Protein AF-A0A926ZQP1-F1 (afdb_monomer_lite)

Structure (mmCIF, N/CA/C/O backbone):
data_AF-A0A926ZQP1-F1
#
_entry.id   AF-A0A926ZQP1-F1
#
loop_
_atom_site.group_PDB
_atom_site.id
_atom_site.type_symbol
_atom_site.label_atom_id
_atom_site.label_alt_id
_atom_site.label_comp_id
_atom_site.label_asym_id
_atom_site.label_entity_id
_atom_site.label_seq_id
_atom_site.pdbx_PDB_ins_code
_atom_site.Cartn_x
_atom_site.Cartn_y
_atom_site.Cartn_z
_atom_site.occupancy
_atom_site.B_iso_or_equiv
_atom_site.auth_seq_id
_atom_site.auth_comp_id
_atom_site.auth_asym_id
_atom_site.auth_atom_id
_atom_site.pdbx_PDB_model_num
ATOM 1 N N . MET A 1 1 ? 10.220 14.431 -18.707 1.00 57.22 1 MET A N 1
ATOM 2 C CA . MET A 1 1 ? 9.950 13.490 -19.817 1.00 57.22 1 MET A CA 1
ATOM 3 C C . MET A 1 1 ? 9.610 12.086 -19.307 1.00 57.22 1 MET A C 1
ATOM 5 O O . MET A 1 1 ? 8.554 11.593 -19.657 1.00 57.22 1 MET A O 1
ATOM 9 N N . GLN A 1 2 ? 10.404 11.461 -18.426 1.00 73.19 2 GLN A N 1
ATOM 10 C CA . GLN A 1 2 ? 10.106 10.099 -17.932 1.00 73.19 2 GLN A CA 1
ATOM 11 C C . GLN A 1 2 ? 8.891 10.000 -16.984 1.00 73.19 2 GLN A C 1
ATOM 13 O O . GLN A 1 2 ? 8.117 9.062 -17.109 1.00 73.19 2 GLN A O 1
ATOM 18 N N . ALA A 1 3 ? 8.639 10.972 -16.097 1.00 81.19 3 ALA A N 1
ATOM 19 C CA . ALA A 1 3 ? 7.466 10.924 -15.204 1.00 81.19 3 ALA A CA 1
ATOM 20 C C . ALA A 1 3 ? 6.109 10.983 -15.950 1.00 81.19 3 ALA A C 1
ATOM 22 O O . ALA A 1 3 ? 5.140 10.361 -15.521 1.00 81.19 3 ALA A O 1
ATOM 23 N N . GLN A 1 4 ? 6.059 11.652 -17.108 1.00 86.50 4 GLN A N 1
ATOM 24 C CA . GLN A 1 4 ? 4.895 11.644 -18.009 1.00 86.50 4 GLN A CA 1
ATOM 25 C C . GLN A 1 4 ? 4.726 10.287 -18.707 1.00 86.50 4 GLN A C 1
ATOM 27 O O . GLN A 1 4 ? 3.611 9.822 -18.912 1.00 86.50 4 GLN A O 1
ATOM 32 N N . LEU A 1 5 ? 5.830 9.614 -19.038 1.00 91.81 5 LEU A N 1
ATOM 33 C CA . LEU A 1 5 ? 5.782 8.253 -19.572 1.00 91.81 5 LEU A CA 1
ATOM 34 C C . LEU A 1 5 ? 5.179 7.282 -18.551 1.00 91.81 5 LEU A C 1
ATOM 36 O O . LEU A 1 5 ? 4.324 6.465 -18.880 1.00 91.81 5 LEU A O 1
ATOM 40 N N . LEU A 1 6 ? 5.577 7.428 -17.285 1.00 94.31 6 LEU A N 1
ATOM 41 C CA . LEU A 1 6 ? 5.025 6.654 -16.178 1.00 94.31 6 LEU A CA 1
ATOM 42 C C . LEU A 1 6 ? 3.523 6.906 -15.974 1.00 94.31 6 LEU A C 1
ATOM 44 O O . LEU A 1 6 ? 2.790 5.958 -15.707 1.00 94.31 6 LEU A O 1
ATOM 48 N N . SER A 1 7 ? 3.031 8.135 -16.181 1.00 93.69 7 SER A N 1
ATOM 49 C CA . SER A 1 7 ? 1.588 8.412 -16.102 1.00 93.69 7 SER A CA 1
ATOM 50 C C . SER A 1 7 ? 0.797 7.709 -17.212 1.00 93.69 7 SER A C 1
ATOM 52 O O . SER A 1 7 ? -0.292 7.187 -16.963 1.00 93.69 7 SER A O 1
ATOM 54 N N . LEU A 1 8 ? 1.351 7.646 -18.430 1.00 92.81 8 LEU A N 1
ATOM 55 C CA . LEU A 1 8 ? 0.753 6.900 -19.544 1.00 92.81 8 LEU A CA 1
ATOM 56 C C . LEU A 1 8 ? 0.689 5.400 -19.235 1.00 92.81 8 LEU A C 1
ATOM 58 O O . LEU A 1 8 ? -0.364 4.786 -19.395 1.00 92.81 8 LEU A O 1
ATOM 62 N N . ILE A 1 9 ? 1.783 4.828 -18.724 1.00 95.56 9 ILE A N 1
ATOM 63 C CA . ILE A 1 9 ? 1.837 3.417 -18.317 1.00 95.56 9 ILE A CA 1
ATOM 64 C C . ILE A 1 9 ? 0.824 3.137 -17.202 1.00 95.56 9 ILE A C 1
ATOM 66 O O . ILE A 1 9 ? 0.060 2.182 -17.301 1.00 95.56 9 ILE A O 1
ATOM 70 N N . ALA A 1 10 ? 0.753 3.983 -16.171 1.00 95.38 10 ALA A N 1
ATOM 71 C CA . ALA A 1 10 ? -0.212 3.822 -15.083 1.00 95.38 10 ALA A CA 1
ATOM 72 C C . ALA A 1 10 ? -1.669 3.824 -15.587 1.00 95.38 10 ALA A C 1
ATOM 74 O O . ALA A 1 10 ? -2.483 3.049 -15.093 1.00 95.38 10 ALA A O 1
ATOM 75 N N . THR A 1 11 ? -1.974 4.628 -16.612 1.00 92.62 11 THR A N 1
ATOM 76 C CA . THR A 1 11 ? -3.301 4.671 -17.257 1.00 92.62 11 THR A CA 1
ATOM 77 C C . THR A 1 11 ? -3.606 3.407 -18.062 1.00 92.62 11 THR A C 1
ATOM 79 O O . THR A 1 11 ? -4.744 2.965 -18.087 1.0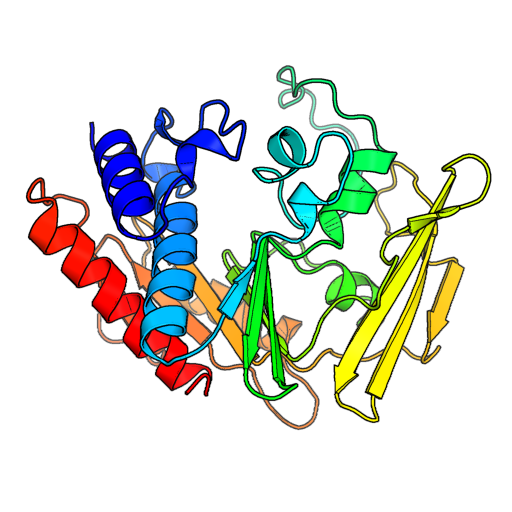0 92.62 11 THR A O 1
ATOM 82 N N . ARG A 1 12 ? -2.604 2.796 -18.708 1.00 94.25 12 ARG A N 1
ATOM 83 C CA . ARG A 1 12 ? -2.773 1.507 -19.410 1.00 94.25 12 ARG A CA 1
ATOM 84 C C . ARG A 1 12 ? -2.927 0.324 -18.460 1.00 94.25 12 ARG A C 1
ATOM 86 O O . ARG A 1 12 ? -3.476 -0.709 -18.832 1.00 94.25 12 ARG A O 1
ATOM 93 N N . LEU A 1 13 ? -2.376 0.445 -17.254 1.00 96.06 13 LEU A N 1
ATOM 94 C CA . LEU A 1 13 ? -2.483 -0.577 -16.219 1.00 96.06 13 LEU A CA 1
ATOM 95 C C . LEU A 1 13 ? -3.850 -0.536 -15.534 1.00 96.06 13 LEU A C 1
ATOM 97 O O . LEU A 1 13 ? -4.388 -1.592 -15.216 1.00 96.06 13 LEU A O 1
ATOM 101 N N . ILE A 1 14 ? -4.393 0.660 -15.304 1.00 93.81 14 ILE A N 1
ATOM 102 C CA . ILE A 1 14 ? -5.688 0.871 -14.659 1.00 93.81 14 ILE A CA 1
ATOM 103 C C . ILE A 1 14 ? -6.468 1.927 -15.442 1.00 93.81 14 ILE A C 1
ATOM 105 O O . ILE A 1 14 ? -6.099 3.106 -15.461 1.00 93.81 14 ILE A O 1
ATOM 109 N N . ASP A 1 15 ? -7.598 1.516 -16.008 1.00 85.94 15 ASP A N 1
ATOM 110 C CA . ASP A 1 15 ? -8.484 2.415 -16.739 1.00 85.94 15 ASP A CA 1
ATOM 111 C C . ASP A 1 15 ? -9.020 3.539 -15.835 1.00 85.94 15 ASP A C 1
ATOM 113 O O . ASP A 1 15 ? -9.437 3.328 -14.692 1.00 85.94 15 ASP A O 1
ATOM 117 N N . GLY A 1 16 ? -8.991 4.774 -16.345 1.00 80.12 16 GLY A N 1
ATOM 118 C CA . GLY A 1 16 ? -9.465 5.964 -15.629 1.00 80.12 16 GLY A CA 1
ATOM 119 C C . GLY A 1 16 ? -8.606 6.379 -14.426 1.00 80.12 16 GLY A C 1
ATOM 120 O O . GLY A 1 16 ? -9.006 7.258 -13.665 1.00 80.12 16 GLY A O 1
ATOM 121 N N . TYR A 1 17 ? -7.422 5.788 -14.225 1.00 87.38 17 TYR A N 1
ATOM 122 C CA . TYR A 1 17 ? -6.584 6.070 -13.054 1.00 87.38 17 TYR A CA 1
ATOM 123 C C . TYR A 1 17 ? -6.188 7.545 -12.924 1.00 87.38 17 TYR A C 1
ATOM 125 O O . TYR A 1 17 ? -6.183 8.096 -11.824 1.00 87.38 17 TYR A O 1
ATOM 133 N N . LEU A 1 18 ? -5.891 8.217 -14.038 1.00 86.94 18 LEU A N 1
ATOM 134 C CA . LEU A 1 18 ? -5.570 9.646 -14.016 1.00 86.94 18 LEU A CA 1
ATOM 135 C C . LEU A 1 18 ? -6.798 10.540 -13.838 1.00 86.94 18 LEU A C 1
ATOM 137 O O . LEU A 1 18 ? -6.691 11.575 -13.185 1.00 86.94 18 LEU A O 1
ATOM 141 N N . ASP A 1 19 ? -7.952 10.112 -14.341 1.00 88.12 19 ASP A N 1
ATOM 142 C CA . ASP A 1 19 ? -9.183 10.906 -14.331 1.00 88.12 19 ASP A CA 1
ATOM 143 C C . ASP A 1 19 ? -9.908 10.842 -12.981 1.00 88.12 19 ASP A C 1
ATOM 145 O O . ASP A 1 19 ? -10.569 11.794 -12.566 1.00 88.12 19 ASP A O 1
ATOM 149 N N . ASN A 1 20 ? -9.744 9.735 -12.253 1.00 89.69 20 ASN A N 1
ATOM 150 C CA . ASN A 1 20 ? -10.415 9.504 -10.975 1.00 89.69 20 ASN A CA 1
ATOM 151 C C . ASN A 1 20 ? -9.819 10.307 -9.804 1.00 89.69 20 ASN A C 1
ATOM 153 O O . ASN A 1 20 ? -10.460 10.423 -8.755 1.00 89.69 20 ASN A O 1
ATOM 157 N N . PHE A 1 21 ? -8.604 10.856 -9.938 1.00 92.88 21 PHE A N 1
ATOM 158 C CA . PHE A 1 21 ? -7.886 11.482 -8.823 1.00 92.88 21 PHE A CA 1
ATOM 159 C C . PHE A 1 21 ? -7.220 12.808 -9.190 1.00 92.88 21 PHE A C 1
ATOM 161 O O . PHE A 1 21 ? -6.757 13.030 -10.304 1.00 92.88 21 PHE A O 1
ATOM 168 N N . LEU A 1 22 ? -7.090 13.695 -8.200 1.00 91.19 22 LEU A N 1
ATOM 169 C CA . LEU A 1 22 ? -6.397 14.973 -8.366 1.00 91.19 22 LEU A CA 1
ATOM 170 C C . LEU A 1 22 ? -4.910 14.816 -8.046 1.00 91.19 22 LEU A C 1
ATOM 172 O O . LEU A 1 22 ? -4.456 15.181 -6.965 1.00 91.19 22 LEU A O 1
ATOM 176 N N . TRP A 1 23 ? -4.146 14.299 -9.005 1.00 88.31 23 TRP A N 1
ATOM 177 C CA . TRP A 1 23 ? -2.724 13.939 -8.884 1.00 88.31 23 TRP A CA 1
ATOM 178 C C . TRP A 1 23 ? -1.744 15.085 -8.580 1.00 88.31 23 TRP A C 1
ATOM 180 O O . TRP A 1 23 ? -0.560 14.838 -8.337 1.00 88.31 23 TRP A O 1
ATOM 190 N N . LYS A 1 24 ? -2.221 16.334 -8.550 1.00 84.19 24 LYS A N 1
ATOM 191 C CA . LYS A 1 24 ? -1.403 17.540 -8.347 1.00 84.19 24 LYS A CA 1
ATOM 192 C C . LYS A 1 24 ? -0.240 17.555 -9.348 1.00 84.19 24 LYS A C 1
ATOM 194 O O . LYS A 1 24 ? -0.462 17.483 -10.549 1.00 84.19 24 LYS A O 1
ATOM 199 N N . ASP A 1 25 ? 0.983 17.635 -8.849 1.00 85.38 25 ASP A N 1
ATOM 200 C CA . ASP A 1 25 ? 2.229 17.712 -9.598 1.00 85.38 25 ASP A CA 1
ATOM 201 C C . ASP A 1 25 ? 2.990 16.373 -9.664 1.00 85.38 25 ASP A C 1
ATOM 203 O O . ASP A 1 25 ? 4.092 16.348 -10.206 1.00 85.38 25 ASP A O 1
ATOM 207 N N . ILE A 1 26 ? 2.435 15.258 -9.159 1.00 90.00 26 ILE A N 1
ATOM 208 C CA . ILE A 1 26 ? 3.133 13.954 -9.057 1.00 90.00 26 ILE A CA 1
ATOM 209 C C . ILE A 1 26 ? 3.784 13.532 -10.379 1.00 90.00 26 ILE A C 1
ATOM 211 O O . ILE A 1 26 ? 4.944 13.133 -10.390 1.00 90.00 26 ILE A O 1
ATOM 215 N N . TRP A 1 27 ? 3.064 13.663 -11.492 1.00 91.31 27 TRP A N 1
ATOM 216 C CA . TRP A 1 27 ? 3.532 13.251 -12.823 1.00 91.31 27 TRP A CA 1
ATOM 217 C C . TRP A 1 27 ? 4.475 14.258 -13.493 1.00 91.31 27 TRP A C 1
ATOM 219 O O . TRP A 1 27 ? 5.032 13.989 -14.556 1.00 91.31 27 TRP A O 1
ATOM 229 N N . THR A 1 28 ? 4.649 15.428 -12.880 1.00 88.88 28 THR A N 1
ATOM 230 C CA . THR A 1 28 ? 5.507 16.513 -13.374 1.00 88.88 28 THR A CA 1
ATOM 231 C C . THR A 1 28 ? 6.754 16.733 -12.522 1.00 88.88 28 THR A C 1
ATOM 233 O O . THR A 1 28 ? 7.647 17.466 -12.943 1.00 88.88 28 THR A O 1
ATOM 236 N N . ARG A 1 29 ? 6.832 16.106 -11.342 1.00 87.88 29 ARG A N 1
ATOM 237 C CA . ARG A 1 29 ? 8.012 16.148 -10.473 1.00 87.88 29 ARG A CA 1
ATOM 238 C C . ARG A 1 29 ? 9.214 15.428 -11.102 1.00 87.88 29 ARG A C 1
ATOM 240 O O . ARG A 1 29 ? 9.025 14.576 -11.979 1.00 87.88 29 ARG A O 1
ATOM 247 N N . PRO A 1 30 ? 10.445 15.751 -10.660 1.00 88.81 30 PRO A N 1
ATOM 248 C CA . PRO A 1 30 ? 11.633 14.970 -10.987 1.00 88.81 30 PRO A CA 1
ATOM 249 C C . PRO A 1 30 ? 11.418 13.485 -10.685 1.00 88.81 30 PRO A C 1
ATOM 251 O O . PRO A 1 30 ? 10.770 13.126 -9.701 1.00 88.81 30 PRO A O 1
ATOM 254 N N . LEU A 1 31 ? 11.949 12.609 -11.539 1.00 87.12 31 LEU A N 1
ATOM 255 C CA . LEU A 1 31 ? 11.783 11.166 -11.360 1.00 87.12 31 LEU A CA 1
ATOM 256 C C . LEU A 1 31 ? 12.471 10.700 -10.070 1.00 87.12 31 LEU A C 1
ATOM 258 O O . LEU A 1 31 ? 11.974 9.810 -9.390 1.00 87.12 31 LEU A O 1
ATOM 262 N N . GLU A 1 32 ? 13.576 11.348 -9.716 1.00 86.81 32 GLU A N 1
ATOM 263 C CA . GLU A 1 32 ? 14.389 11.126 -8.525 1.00 86.81 32 GLU A CA 1
ATOM 264 C C . GLU A 1 32 ? 13.589 11.230 -7.217 1.00 86.81 32 GLU A C 1
ATOM 266 O O . GLU A 1 32 ? 13.971 10.600 -6.233 1.00 86.81 32 GLU A O 1
ATOM 271 N N . ASP A 1 33 ? 12.452 11.940 -7.220 1.00 84.25 33 ASP A N 1
ATOM 272 C CA . ASP A 1 33 ? 11.527 12.015 -6.082 1.00 84.25 33 ASP A CA 1
ATOM 273 C C . ASP A 1 33 ? 10.803 10.683 -5.807 1.00 84.25 33 ASP A C 1
ATOM 275 O O . ASP A 1 33 ? 10.100 10.563 -4.804 1.00 84.25 33 ASP A O 1
ATOM 279 N N . GLY A 1 34 ? 10.885 9.699 -6.711 1.00 89.62 34 GLY A N 1
ATOM 280 C CA . GLY A 1 34 ? 10.317 8.353 -6.556 1.00 89.62 34 GLY A CA 1
ATOM 281 C C . GLY A 1 34 ? 8.794 8.261 -6.699 1.00 89.62 34 GLY A C 1
ATOM 282 O O . GLY A 1 34 ? 8.274 7.232 -7.121 1.00 89.62 34 GLY A O 1
ATOM 283 N N . SER A 1 35 ? 8.064 9.357 -6.480 1.00 91.75 35 SER A N 1
ATOM 284 C CA . SER A 1 35 ? 6.597 9.340 -6.378 1.00 91.75 35 SER A CA 1
ATOM 285 C C . SER A 1 35 ? 5.895 8.765 -7.618 1.00 91.75 35 SER A C 1
ATOM 287 O O . SER A 1 35 ? 5.039 7.894 -7.490 1.00 91.75 35 SER A O 1
ATOM 289 N N . ALA A 1 36 ? 6.246 9.216 -8.829 1.00 94.31 36 ALA A N 1
ATOM 290 C CA . ALA A 1 36 ? 5.642 8.689 -10.061 1.00 94.31 36 ALA A CA 1
ATOM 291 C C . ALA A 1 36 ? 5.958 7.195 -10.267 1.00 94.31 36 ALA A C 1
ATOM 293 O O . ALA A 1 36 ? 5.124 6.440 -10.770 1.00 94.31 36 ALA A O 1
ATOM 294 N N . PHE A 1 37 ? 7.148 6.762 -9.844 1.00 95.44 37 PHE A N 1
ATOM 295 C CA . PHE A 1 37 ? 7.582 5.372 -9.926 1.00 95.44 37 PHE A CA 1
ATOM 296 C C . PHE A 1 37 ? 6.765 4.470 -8.998 1.00 95.44 37 PHE A C 1
ATOM 298 O O . PHE A 1 37 ? 6.207 3.470 -9.449 1.00 95.44 37 PHE A O 1
ATOM 305 N N . GLU A 1 38 ? 6.602 4.874 -7.740 1.00 95.88 38 GLU A N 1
ATOM 306 C CA . GLU A 1 38 ? 5.783 4.171 -6.749 1.00 95.88 38 GLU A CA 1
ATOM 307 C C . GLU A 1 38 ? 4.317 4.051 -7.181 1.00 95.88 38 GLU A C 1
ATOM 309 O O . GLU A 1 38 ? 3.726 2.977 -7.097 1.00 95.88 38 GLU A O 1
ATOM 314 N N . TRP A 1 39 ? 3.718 5.138 -7.681 1.00 96.62 39 TRP A N 1
ATOM 315 C CA . TRP A 1 39 ? 2.321 5.120 -8.125 1.00 96.62 39 TRP A CA 1
ATOM 316 C C . TRP A 1 39 ? 2.097 4.234 -9.349 1.00 96.62 39 TRP A C 1
ATOM 318 O O . TRP A 1 39 ? 1.037 3.615 -9.464 1.00 96.62 39 TRP A O 1
ATOM 328 N N . THR A 1 40 ? 3.095 4.133 -10.229 1.00 97.38 40 THR A N 1
ATOM 329 C CA . THR A 1 40 ? 3.060 3.216 -11.376 1.00 97.38 40 THR A CA 1
ATOM 330 C C . THR A 1 40 ? 3.228 1.765 -10.927 1.00 97.38 40 THR A C 1
ATOM 332 O O . THR A 1 40 ? 2.505 0.895 -11.406 1.00 97.38 40 THR A O 1
ATOM 335 N N . MET A 1 41 ? 4.104 1.494 -9.951 1.00 98.06 41 MET A N 1
ATOM 336 C CA . MET A 1 41 ? 4.212 0.167 -9.333 1.00 98.06 41 MET A CA 1
ATOM 337 C C . MET A 1 41 ? 2.917 -0.255 -8.634 1.00 98.06 41 MET A C 1
ATOM 339 O O . MET A 1 41 ? 2.484 -1.395 -8.798 1.00 98.06 41 MET A O 1
ATOM 343 N N . LEU A 1 42 ? 2.268 0.654 -7.902 1.00 97.81 42 LEU A N 1
ATOM 344 C CA . LEU A 1 42 ? 0.981 0.383 -7.263 1.00 97.81 42 LEU A CA 1
ATOM 345 C C . LEU A 1 42 ? -0.104 0.055 -8.302 1.00 97.81 42 LEU A C 1
ATOM 347 O O . LEU A 1 42 ? -0.869 -0.890 -8.109 1.00 97.81 42 LEU A O 1
ATOM 351 N N . ALA A 1 43 ? -0.132 0.781 -9.426 1.00 98.00 43 ALA A N 1
ATOM 352 C CA . ALA A 1 43 ? -1.038 0.478 -10.532 1.00 98.00 43 ALA A CA 1
ATOM 353 C C . ALA A 1 43 ? -0.754 -0.907 -11.140 1.00 98.00 43 ALA A C 1
ATOM 355 O O . ALA A 1 43 ? -1.673 -1.690 -11.382 1.00 98.00 43 ALA A O 1
ATOM 356 N N . ALA A 1 44 ? 0.525 -1.249 -11.317 1.00 98.44 44 ALA A N 1
ATOM 357 C CA . ALA A 1 44 ? 0.941 -2.543 -11.847 1.00 98.44 44 ALA A CA 1
ATOM 358 C C . ALA A 1 44 ? 0.540 -3.707 -10.930 1.00 98.44 44 ALA A C 1
ATOM 360 O O . ALA A 1 44 ? 0.091 -4.741 -11.425 1.00 98.44 44 ALA A O 1
ATOM 361 N N . LEU A 1 45 ? 0.654 -3.537 -9.608 1.00 98.56 45 LEU A N 1
ATOM 362 C CA . LEU A 1 45 ? 0.197 -4.523 -8.624 1.00 98.56 45 LEU A CA 1
ATOM 363 C C . LEU A 1 45 ? -1.302 -4.804 -8.759 1.00 98.56 45 LEU A C 1
ATOM 365 O O . LEU A 1 45 ? -1.694 -5.969 -8.794 1.00 98.56 45 LEU A O 1
ATOM 369 N N . ALA A 1 46 ? -2.134 -3.767 -8.882 1.00 98.06 46 ALA A N 1
ATOM 370 C CA . ALA A 1 46 ? -3.576 -3.951 -9.045 1.00 98.06 46 ALA A CA 1
ATOM 371 C C . ALA A 1 46 ? -3.916 -4.644 -10.373 1.00 98.06 46 ALA A C 1
ATOM 373 O O . ALA A 1 46 ? -4.668 -5.615 -10.379 1.00 98.06 46 ALA A O 1
ATOM 374 N N . ALA A 1 47 ? -3.298 -4.206 -11.474 1.00 98.12 47 ALA A N 1
ATOM 375 C CA . ALA A 1 47 ? -3.515 -4.778 -12.801 1.00 98.12 47 ALA A CA 1
ATOM 376 C C . ALA A 1 47 ? -3.113 -6.262 -12.875 1.00 98.12 47 ALA A C 1
ATOM 378 O O . ALA A 1 47 ? -3.796 -7.078 -13.490 1.00 98.12 47 ALA A O 1
ATOM 379 N N . GLN A 1 48 ? -1.994 -6.643 -12.246 1.00 98.31 48 GLN A N 1
ATOM 380 C CA . GLN A 1 48 ? -1.581 -8.049 -12.187 1.00 98.31 48 GLN A CA 1
ATOM 381 C C . GLN A 1 48 ? -2.463 -8.880 -11.253 1.00 98.31 48 GLN A C 1
ATOM 383 O O . GLN A 1 48 ? -2.740 -10.038 -11.560 1.00 98.31 48 GLN A O 1
ATOM 388 N N . ALA A 1 49 ? -2.940 -8.308 -10.145 1.00 98.19 49 ALA A N 1
ATOM 389 C CA . ALA A 1 49 ? -3.909 -8.984 -9.290 1.00 98.19 49 ALA A CA 1
ATOM 390 C C . ALA A 1 49 ? -5.229 -9.235 -10.041 1.00 98.19 49 ALA A C 1
ATOM 392 O O . ALA A 1 49 ? -5.799 -10.320 -9.932 1.00 98.19 49 ALA A O 1
ATOM 393 N N . GLU A 1 50 ? -5.679 -8.284 -10.862 1.00 97.75 50 GLU A N 1
ATOM 394 C CA . GLU A 1 50 ? -6.872 -8.446 -11.697 1.00 97.75 50 GLU A CA 1
ATOM 395 C C . GLU A 1 50 ? -6.748 -9.602 -12.693 1.00 97.75 50 GLU A C 1
ATOM 397 O O . GLU A 1 50 ? -7.641 -10.445 -12.773 1.00 97.75 50 GLU A O 1
ATOM 402 N N . ILE A 1 51 ? -5.604 -9.725 -13.375 1.00 97.38 51 ILE A N 1
ATOM 403 C CA . ILE A 1 51 ? -5.317 -10.865 -14.266 1.00 97.38 51 ILE A CA 1
ATOM 404 C C . ILE A 1 51 ? -5.380 -12.205 -13.510 1.00 97.38 51 ILE A C 1
ATOM 406 O O . ILE A 1 51 ? -5.787 -13.220 -14.073 1.00 97.38 51 ILE A O 1
ATOM 410 N N . ARG A 1 52 ? -5.037 -12.210 -12.215 1.00 97.00 52 ARG A N 1
ATOM 411 C CA . ARG A 1 52 ? -5.151 -13.369 -11.309 1.00 97.00 52 ARG A CA 1
ATOM 412 C C . ARG A 1 52 ? -6.573 -13.587 -10.767 1.00 97.00 52 ARG A C 1
ATOM 414 O O . ARG A 1 52 ? -6.786 -14.417 -9.880 1.00 97.00 52 ARG A O 1
ATOM 421 N N . GLY A 1 53 ? -7.565 -12.857 -11.268 1.00 97.69 53 GLY A N 1
ATOM 422 C CA . GLY A 1 53 ? -8.968 -12.980 -10.876 1.00 97.69 53 GLY A CA 1
ATOM 423 C C . GLY A 1 53 ? -9.334 -12.259 -9.578 1.00 97.69 53 GLY A C 1
ATOM 424 O O . GLY A 1 53 ? -10.391 -12.541 -9.012 1.00 97.69 53 GLY A O 1
ATOM 425 N N . TRP A 1 54 ? -8.485 -11.354 -9.082 1.00 98.19 54 TRP A N 1
ATOM 426 C CA . TRP A 1 54 ? -8.866 -10.439 -8.006 1.00 98.19 54 TRP A CA 1
ATOM 427 C C . TRP A 1 54 ? -9.692 -9.283 -8.560 1.00 98.19 54 TRP A C 1
ATOM 429 O O . TRP A 1 54 ? -9.472 -8.813 -9.668 1.00 98.19 54 TRP A O 1
ATOM 439 N N . LYS A 1 55 ? -10.621 -8.766 -7.765 1.00 97.88 55 LYS A N 1
ATOM 440 C CA . LYS A 1 55 ? -11.252 -7.472 -8.036 1.00 97.88 55 LYS A CA 1
ATOM 441 C C . LYS A 1 55 ? -10.527 -6.410 -7.234 1.00 97.88 55 LYS A C 1
ATOM 443 O O . LYS A 1 55 ? -10.315 -6.619 -6.039 1.00 97.88 55 LYS A O 1
ATOM 448 N N . TYR A 1 56 ? -10.195 -5.279 -7.844 1.00 97.19 56 TYR A N 1
ATOM 449 C CA . TYR A 1 56 ? -9.669 -4.129 -7.116 1.00 97.19 56 TYR A CA 1
ATOM 450 C C . TYR A 1 56 ? -10.692 -2.996 -7.043 1.00 97.19 56 TYR A C 1
ATOM 452 O O . TYR A 1 56 ? -11.604 -2.883 -7.858 1.00 97.19 56 TYR A O 1
ATOM 460 N N . SER A 1 57 ? -10.540 -2.153 -6.030 1.00 96.44 57 SER A N 1
ATOM 461 C CA . SER A 1 57 ? -11.316 -0.929 -5.855 1.00 96.44 57 SER A CA 1
ATOM 462 C C . SER A 1 57 ? -10.461 0.144 -5.184 1.00 96.44 57 SER A C 1
ATOM 464 O O . SER A 1 57 ? -9.415 -0.162 -4.603 1.00 96.44 57 SER A O 1
ATOM 466 N N . PHE A 1 58 ? -10.926 1.393 -5.233 1.00 96.94 58 PHE A N 1
ATOM 467 C CA . PHE A 1 58 ? -10.316 2.531 -4.546 1.00 96.94 58 PHE A CA 1
ATOM 468 C C . PHE A 1 58 ? -11.257 3.029 -3.442 1.00 96.94 58 PHE A C 1
ATOM 470 O O . PHE A 1 58 ? -12.090 3.901 -3.703 1.00 96.94 58 PHE A O 1
ATOM 477 N N . PRO A 1 59 ? -11.157 2.521 -2.199 1.00 95.88 59 PRO A N 1
ATOM 478 C CA . PRO A 1 59 ? -12.152 2.814 -1.164 1.00 95.88 59 PRO A CA 1
ATOM 479 C C . PRO A 1 59 ? -12.271 4.302 -0.823 1.00 95.88 59 PRO A C 1
ATOM 481 O O . PRO A 1 59 ? -13.328 4.752 -0.388 1.00 95.88 59 PRO A O 1
ATOM 484 N N . ILE A 1 60 ? -11.213 5.086 -1.062 1.00 95.31 60 ILE A N 1
ATOM 485 C CA . ILE A 1 60 ? -11.220 6.536 -0.846 1.00 95.31 60 ILE A CA 1
ATOM 486 C C . ILE A 1 60 ? -12.292 7.252 -1.679 1.00 95.31 60 ILE A C 1
ATOM 488 O O . ILE A 1 60 ? -12.781 8.291 -1.248 1.00 95.31 60 ILE A O 1
ATOM 492 N N . LEU A 1 61 ? -12.671 6.717 -2.849 1.00 94.38 61 LEU A N 1
ATOM 493 C CA . LEU A 1 61 ? -13.656 7.340 -3.741 1.00 94.38 61 LEU A CA 1
ATOM 494 C C . LEU A 1 61 ? -15.071 7.341 -3.149 1.00 94.38 61 LEU A C 1
ATOM 496 O O . LEU A 1 61 ? -15.902 8.134 -3.576 1.00 94.38 61 LEU A O 1
ATOM 500 N N . ASN A 1 62 ? -15.321 6.528 -2.119 1.00 91.75 62 ASN A N 1
ATOM 501 C CA . ASN A 1 62 ? -16.586 6.528 -1.385 1.00 91.75 62 ASN A CA 1
ATOM 502 C C . ASN A 1 62 ? -16.726 7.729 -0.432 1.00 91.75 62 ASN A C 1
ATOM 504 O O . ASN A 1 62 ? -17.768 7.889 0.204 1.00 91.75 62 ASN A O 1
ATOM 508 N N . LEU A 1 63 ? -15.690 8.564 -0.296 1.00 89.56 63 LEU A N 1
ATOM 509 C CA . LEU A 1 63 ? -15.716 9.743 0.559 1.00 89.56 63 LEU A CA 1
ATOM 510 C C . LEU A 1 63 ? -15.954 11.040 -0.220 1.00 89.56 63 LEU A C 1
ATOM 512 O O . LEU A 1 63 ? -15.397 11.222 -1.310 1.00 89.56 63 LEU A O 1
ATOM 516 N N . PRO A 1 64 ? -16.650 12.019 0.390 1.00 83.06 64 PRO A N 1
ATOM 517 C CA . PRO A 1 64 ? -16.611 13.396 -0.080 1.00 83.06 64 PRO A CA 1
ATOM 518 C C . PRO A 1 64 ? -15.151 13.863 -0.173 1.00 83.06 64 PRO A C 1
ATOM 520 O O . PRO A 1 64 ? -14.407 13.773 0.799 1.00 83.06 64 PRO A O 1
ATOM 523 N N . MET A 1 65 ? -14.732 14.343 -1.348 1.00 87.44 65 MET A N 1
ATOM 524 C CA . MET A 1 65 ? -13.348 14.741 -1.669 1.00 87.44 65 MET A CA 1
ATOM 525 C C . MET A 1 65 ? -12.318 13.609 -1.835 1.00 87.44 65 MET A C 1
ATOM 527 O O . MET A 1 65 ? -11.122 13.900 -1.955 1.00 87.44 65 MET A O 1
ATOM 531 N N . GLY A 1 66 ? -12.747 12.347 -1.924 1.00 91.06 66 GLY A N 1
ATOM 532 C CA . GLY A 1 66 ? -11.860 11.189 -2.062 1.00 91.06 66 GLY A CA 1
ATOM 533 C C . GLY A 1 66 ? -10.789 11.329 -3.148 1.00 91.06 66 GLY A C 1
ATOM 534 O O . GLY A 1 66 ? -9.609 11.072 -2.898 1.00 91.06 66 GLY A O 1
ATOM 535 N N . ALA A 1 67 ? -11.179 11.864 -4.309 1.00 92.81 67 ALA A N 1
ATOM 536 C CA . ALA A 1 67 ? -10.293 12.133 -5.443 1.00 92.81 67 ALA A CA 1
ATOM 537 C C . ALA A 1 67 ? -9.074 13.006 -5.081 1.00 92.81 67 ALA A C 1
ATOM 539 O O . ALA A 1 67 ? -7.966 12.785 -5.566 1.00 92.81 67 ALA A O 1
ATOM 540 N N . SER A 1 68 ? -9.265 13.995 -4.204 1.00 92.69 68 SER A N 1
ATOM 541 C CA . SER A 1 68 ? -8.218 14.935 -3.776 1.00 92.69 68 SER A CA 1
ATOM 542 C C . SER A 1 68 ? -7.325 14.401 -2.654 1.00 92.69 68 SER A C 1
ATOM 544 O O . SER A 1 68 ? -6.174 14.818 -2.512 1.00 92.69 68 SER A O 1
ATOM 546 N N . LEU A 1 69 ? -7.857 13.463 -1.868 1.00 92.31 69 LEU A N 1
ATOM 547 C CA . LEU A 1 69 ? -7.178 12.836 -0.739 1.00 92.31 69 LEU A CA 1
ATOM 548 C C . LEU A 1 69 ? -6.332 11.637 -1.180 1.00 92.31 69 LEU A C 1
ATOM 550 O O . LEU A 1 69 ? -5.334 11.321 -0.532 1.00 92.31 69 LEU A O 1
ATOM 554 N N . PHE A 1 70 ? -6.687 10.983 -2.289 1.00 94.88 70 PHE A N 1
ATOM 555 C CA . PHE A 1 70 ? -5.992 9.793 -2.779 1.00 94.88 70 PHE A CA 1
ATOM 556 C C . PHE A 1 70 ? -4.467 9.937 -2.881 1.00 94.88 70 PHE A C 1
ATOM 558 O O . PHE A 1 70 ? -3.786 9.042 -2.381 1.00 94.88 70 PHE A O 1
ATOM 565 N N . PRO A 1 71 ? -3.893 11.041 -3.398 1.00 93.50 71 PRO A N 1
ATOM 566 C CA . PRO A 1 71 ? -2.443 11.141 -3.545 1.00 93.50 71 PRO A CA 1
ATOM 567 C C . PRO A 1 71 ? -1.676 11.352 -2.230 1.00 93.50 71 PRO A C 1
ATOM 569 O O . PRO A 1 71 ? -0.448 11.295 -2.213 1.00 93.50 71 PRO A O 1
ATOM 572 N N . LEU A 1 72 ? -2.371 11.649 -1.126 1.00 92.06 72 LEU A N 1
ATOM 573 C CA . LEU A 1 72 ? -1.746 11.852 0.181 1.00 92.06 72 LEU A CA 1
ATOM 574 C C . LEU A 1 72 ? -1.232 10.523 0.767 1.00 92.06 72 LEU A C 1
ATOM 576 O O . LEU A 1 72 ? -1.692 9.445 0.406 1.00 92.06 72 LEU A O 1
ATOM 580 N N . ARG A 1 73 ? -0.280 10.583 1.699 1.00 92.56 73 ARG A N 1
ATOM 581 C CA . ARG A 1 73 ? 0.340 9.406 2.345 1.00 92.56 73 ARG A CA 1
ATOM 582 C C . ARG A 1 73 ? -0.586 8.743 3.349 1.00 92.56 73 ARG A C 1
ATOM 584 O O . ARG A 1 73 ? -1.326 9.454 4.022 1.00 92.56 73 ARG A O 1
ATOM 591 N N . ASN A 1 74 ? -0.517 7.425 3.532 1.00 94.50 74 ASN A N 1
ATOM 592 C CA . ASN A 1 74 ? -1.246 6.712 4.591 1.00 94.50 74 ASN A CA 1
ATOM 593 C C . ASN A 1 74 ? -0.633 6.928 5.990 1.00 94.50 74 ASN A C 1
ATOM 595 O O . ASN A 1 74 ? -0.304 5.987 6.712 1.00 94.50 74 ASN A O 1
ATOM 599 N N . GLU A 1 75 ? -0.498 8.192 6.383 1.00 91.44 75 GLU A N 1
ATOM 600 C CA . GLU A 1 75 ? 0.224 8.632 7.569 1.00 91.44 75 GLU A CA 1
ATOM 601 C C . GLU A 1 75 ? -0.619 9.612 8.385 1.00 91.44 75 GLU A C 1
ATOM 603 O O . GLU A 1 75 ? -1.127 10.612 7.866 1.00 91.44 75 GLU A O 1
ATOM 608 N N . ILE A 1 76 ? -0.710 9.355 9.690 1.00 89.44 76 ILE A N 1
ATOM 609 C CA . ILE A 1 76 ? -1.307 10.296 10.632 1.00 89.44 76 ILE A CA 1
ATOM 610 C C . ILE A 1 76 ? -0.404 11.536 10.722 1.00 89.44 76 ILE A C 1
ATOM 612 O O . ILE A 1 76 ? 0.771 11.404 11.069 1.00 89.44 76 ILE A O 1
ATOM 616 N N . PRO A 1 77 ? -0.921 12.749 10.453 1.00 86.06 77 PRO A N 1
ATOM 617 C CA . PRO A 1 77 ? -0.132 13.970 10.557 1.00 86.06 77 PRO A CA 1
ATOM 618 C C . PRO A 1 77 ? 0.442 14.164 11.964 1.00 86.06 77 PRO A C 1
ATOM 620 O O . PRO A 1 77 ? -0.307 14.185 12.941 1.00 86.06 77 PRO A O 1
ATOM 623 N N . LYS A 1 78 ? 1.758 14.378 12.054 1.00 79.62 78 LYS A N 1
ATOM 624 C CA . LYS A 1 78 ? 2.455 14.704 13.305 1.00 79.62 78 LYS A CA 1
ATOM 625 C C . LYS A 1 78 ? 3.068 16.092 13.242 1.00 79.62 78 LYS A C 1
ATOM 627 O O . LYS A 1 78 ? 3.646 16.477 12.225 1.00 79.62 78 LYS A O 1
ATOM 632 N N . HIS A 1 79 ? 2.984 16.831 14.346 1.00 69.50 79 HIS A N 1
ATOM 633 C CA . HIS A 1 79 ? 3.786 18.039 14.510 1.00 69.50 79 HIS A CA 1
ATOM 634 C C . HIS A 1 79 ? 5.158 17.632 15.045 1.00 69.50 79 HIS A C 1
ATOM 636 O O . HIS A 1 79 ? 5.307 17.368 16.236 1.00 69.50 79 HIS A O 1
ATOM 642 N N . HIS A 1 80 ? 6.175 17.620 14.190 1.00 52.12 80 HIS A N 1
ATOM 643 C CA . HIS A 1 80 ? 7.546 17.788 14.666 1.00 52.12 80 HIS A CA 1
ATOM 644 C C . HIS A 1 80 ? 7.710 19.276 14.961 1.00 52.12 80 HIS A C 1
ATOM 646 O O . HIS A 1 80 ? 7.322 20.097 14.127 1.00 52.12 80 HIS A O 1
ATOM 652 N N . GLY A 1 81 ? 8.147 19.647 16.167 1.00 36.94 81 GLY A N 1
ATOM 653 C CA . GLY A 1 81 ? 8.417 21.049 16.496 1.00 36.94 81 GLY A CA 1
ATOM 654 C C . GLY A 1 81 ? 9.193 21.712 15.353 1.00 36.94 81 GLY A C 1
ATOM 655 O O . GLY A 1 81 ? 10.142 21.127 14.849 1.00 36.94 81 GLY A O 1
ATOM 656 N N . ALA A 1 82 ? 8.685 22.853 14.888 1.00 32.50 82 ALA A N 1
ATOM 657 C CA . ALA A 1 82 ? 9.220 23.731 13.849 1.00 32.50 82 ALA A CA 1
ATOM 658 C C . ALA A 1 82 ? 10.523 23.287 13.138 1.00 32.50 82 ALA A C 1
ATOM 660 O O . ALA A 1 82 ? 11.617 23.456 13.669 1.00 32.50 82 ALA A O 1
ATOM 661 N N . GLN A 1 83 ? 10.418 22.891 11.867 1.00 33.38 83 GLN A N 1
ATOM 662 C CA . GLN A 1 83 ? 11.407 23.325 10.877 1.00 33.38 83 GLN A CA 1
ATOM 663 C C . GLN A 1 83 ? 10.772 24.457 10.053 1.00 33.38 83 GLN A C 1
ATOM 665 O O . GLN A 1 83 ? 9.914 24.192 9.203 1.00 33.38 83 GLN A O 1
ATOM 670 N N . PRO A 1 84 ? 11.125 25.726 10.327 1.00 31.06 84 PRO A N 1
ATOM 671 C CA . PRO A 1 84 ? 10.743 26.839 9.473 1.00 31.06 84 PRO A CA 1
ATOM 672 C C . PRO A 1 84 ? 11.450 26.649 8.125 1.00 31.06 84 PRO A C 1
ATOM 674 O O . PRO A 1 84 ? 12.675 26.645 8.069 1.00 31.06 84 PRO A O 1
ATOM 677 N N . GLY A 1 85 ? 10.685 26.424 7.054 1.00 31.97 85 GLY A N 1
ATOM 678 C CA . GLY A 1 85 ? 11.231 26.238 5.701 1.00 31.97 85 GLY A CA 1
ATOM 679 C C . GLY A 1 85 ? 10.468 25.253 4.811 1.00 31.97 85 GLY A C 1
ATOM 680 O O . GLY A 1 85 ? 10.526 25.375 3.594 1.00 31.97 85 GLY A O 1
ATOM 681 N N . HIS A 1 86 ? 9.679 24.334 5.384 1.00 29.61 86 HIS A N 1
ATOM 682 C CA . HIS A 1 86 ? 8.843 23.392 4.616 1.00 29.61 86 HIS A CA 1
ATOM 683 C C . HIS A 1 86 ? 7.333 23.647 4.731 1.00 29.61 86 HIS A C 1
ATOM 685 O O . HIS A 1 86 ? 6.516 22.810 4.346 1.00 29.61 86 HIS A O 1
ATOM 691 N N . SER A 1 87 ? 6.935 24.839 5.178 1.00 35.03 87 SER A N 1
ATOM 692 C CA . SER A 1 87 ? 5.571 25.352 5.009 1.00 35.03 87 SER A CA 1
ATOM 693 C C . SER A 1 87 ? 5.364 25.900 3.591 1.00 35.03 87 SER A C 1
ATOM 695 O O . SER A 1 87 ? 4.879 27.013 3.403 1.00 35.03 87 SER A O 1
ATOM 697 N N . GLY A 1 88 ? 5.757 25.131 2.576 1.00 31.59 88 GLY A N 1
ATOM 698 C CA . GLY A 1 88 ? 5.339 25.388 1.205 1.00 31.59 88 GLY A CA 1
ATOM 699 C C . GLY A 1 88 ? 3.881 24.971 1.079 1.00 31.59 88 GLY A C 1
ATOM 700 O O . GLY A 1 88 ? 3.613 23.793 0.873 1.00 31.59 88 GLY A O 1
ATOM 701 N N . THR A 1 89 ? 2.954 25.902 1.327 1.00 38.75 89 THR A N 1
ATOM 702 C CA . THR A 1 89 ? 1.635 25.978 0.662 1.00 38.75 89 THR A CA 1
ATOM 703 C C . THR A 1 89 ? 0.998 24.628 0.280 1.00 38.75 89 THR A C 1
ATOM 705 O O . THR A 1 89 ? 0.683 24.366 -0.879 1.00 38.75 89 THR A O 1
ATOM 708 N N . ARG A 1 90 ? 0.771 23.727 1.246 1.00 43.78 90 ARG A N 1
ATOM 709 C CA . ARG A 1 90 ? 0.082 22.454 0.972 1.00 43.78 90 ARG A CA 1
ATOM 710 C C . ARG A 1 90 ? -1.427 22.672 1.046 1.00 43.78 90 ARG A C 1
ATOM 712 O O . ARG A 1 90 ? -1.979 22.788 2.130 1.00 43.78 90 ARG A O 1
ATOM 719 N N . GLN A 1 91 ? -2.058 22.761 -0.124 1.00 47.44 91 GLN A N 1
ATOM 720 C CA . GLN A 1 91 ? -3.506 22.822 -0.368 1.00 47.44 91 GLN A CA 1
ATOM 721 C C . GLN A 1 91 ? -4.401 22.309 0.783 1.00 47.44 91 GLN A C 1
ATOM 723 O O . GLN A 1 91 ? -4.384 21.118 1.088 1.00 47.44 91 GLN A O 1
ATOM 728 N N . GLY A 1 92 ? -5.215 23.215 1.337 1.00 61.12 92 GLY A N 1
ATOM 729 C CA . GLY A 1 92 ? -6.671 23.114 1.557 1.00 61.12 92 GLY A CA 1
ATOM 730 C C . GLY A 1 92 ? -7.295 22.004 2.414 1.00 61.12 92 GLY A C 1
ATOM 731 O O . GLY A 1 92 ? -8.434 22.181 2.838 1.00 61.12 92 GLY A O 1
ATOM 732 N N . HIS A 1 93 ? -6.627 20.883 2.679 1.00 75.75 93 HIS A N 1
ATOM 733 C CA . HIS A 1 93 ? -7.235 19.780 3.427 1.00 75.75 93 HIS A CA 1
ATOM 734 C C . HIS A 1 93 ? -7.105 20.026 4.923 1.00 75.75 93 HIS A C 1
ATOM 736 O O . HIS A 1 93 ? -6.007 20.233 5.449 1.00 75.75 93 HIS A O 1
ATOM 742 N N . ASN A 1 94 ? -8.239 19.993 5.615 1.00 86.00 94 ASN A N 1
ATOM 743 C CA . ASN A 1 94 ? -8.263 20.130 7.061 1.00 86.00 94 ASN A CA 1
ATOM 744 C C . ASN A 1 94 ? -7.608 18.894 7.725 1.00 86.00 94 ASN A C 1
ATOM 746 O O . ASN A 1 94 ? -7.326 17.870 7.097 1.00 86.00 94 ASN A O 1
ATOM 750 N N . LEU A 1 95 ? -7.343 18.990 9.027 1.00 88.94 95 LEU A N 1
ATOM 751 C CA . LEU A 1 95 ? -6.667 17.919 9.758 1.00 88.94 95 LEU A CA 1
ATOM 752 C C . LEU A 1 95 ? -7.481 16.613 9.788 1.00 88.94 95 LEU A C 1
ATOM 754 O O . LEU A 1 95 ? -6.897 15.538 9.662 1.00 88.94 95 LEU A O 1
ATOM 758 N N . LYS A 1 96 ? -8.809 16.703 9.927 1.00 91.19 96 LYS A N 1
ATOM 759 C CA . LYS A 1 96 ? -9.702 15.539 10.022 1.00 91.19 96 LYS A CA 1
ATOM 760 C C . LYS A 1 96 ? -9.709 14.705 8.737 1.00 91.19 96 LYS A C 1
ATOM 762 O O . LYS A 1 96 ? -9.627 13.485 8.826 1.00 91.19 96 LYS A O 1
ATOM 767 N N . ASP A 1 97 ? -9.674 15.340 7.566 1.00 91.88 97 ASP A N 1
ATOM 768 C CA . ASP A 1 97 ? -9.644 14.652 6.270 1.00 91.88 97 ASP A CA 1
ATOM 769 C C . ASP A 1 97 ? -8.328 13.885 6.087 1.00 91.88 97 ASP A C 1
ATOM 771 O O . ASP A 1 97 ? -8.309 12.768 5.572 1.00 91.88 97 ASP A O 1
ATOM 775 N N . ARG A 1 98 ? -7.215 14.455 6.569 1.00 91.50 98 ARG A N 1
ATOM 776 C CA . ARG A 1 98 ? -5.905 13.789 6.556 1.00 91.50 98 ARG A CA 1
ATOM 777 C C . ARG A 1 98 ? -5.868 12.586 7.494 1.00 91.50 98 ARG A C 1
ATOM 779 O O . ARG A 1 98 ? -5.326 11.552 7.123 1.00 91.50 98 ARG A O 1
ATOM 786 N N . PHE A 1 99 ? -6.458 12.702 8.686 1.00 93.69 99 PHE A N 1
ATOM 787 C CA . PHE A 1 99 ? -6.627 11.559 9.589 1.00 93.69 99 PHE A CA 1
ATOM 788 C C . PHE A 1 99 ? -7.483 10.471 8.938 1.00 93.69 99 PHE A C 1
ATOM 790 O O . PHE A 1 99 ? -7.100 9.309 8.964 1.00 93.69 99 PHE A O 1
ATOM 797 N N . LEU A 1 100 ? -8.598 10.841 8.309 1.00 94.12 100 LEU A N 1
ATOM 798 C CA . LEU A 1 100 ? -9.489 9.901 7.634 1.00 94.12 100 LEU A CA 1
ATOM 799 C C . LEU A 1 100 ? -8.772 9.129 6.524 1.00 94.12 100 LEU A C 1
ATOM 801 O O . LEU A 1 100 ? -8.748 7.900 6.520 1.00 94.12 100 LEU A O 1
ATOM 805 N N . GLN A 1 101 ? -8.099 9.855 5.639 1.00 94.75 101 GLN A N 1
ATOM 806 C CA . GLN A 1 101 ? -7.326 9.290 4.543 1.00 94.75 101 GLN A CA 1
ATOM 807 C C . GLN A 1 101 ? -6.162 8.403 5.015 1.00 94.75 101 GLN A C 1
ATOM 809 O O . GLN A 1 101 ? -5.811 7.447 4.319 1.00 94.75 101 GLN A O 1
ATOM 814 N N . ALA A 1 102 ? -5.562 8.679 6.176 1.00 95.25 102 ALA A N 1
ATOM 815 C CA . ALA A 1 102 ? -4.448 7.893 6.705 1.00 95.25 102 ALA A CA 1
ATOM 816 C C . ALA A 1 102 ? -4.823 6.420 6.967 1.00 95.25 102 ALA A C 1
ATOM 818 O O . ALA A 1 102 ? -3.983 5.534 6.790 1.00 95.25 102 ALA A O 1
ATOM 819 N N . PHE A 1 103 ? -6.088 6.158 7.311 1.00 97.12 103 PHE A N 1
ATOM 820 C CA . PHE A 1 103 ? -6.635 4.824 7.587 1.00 97.12 103 PHE A CA 1
ATOM 821 C C . PHE A 1 103 ? -7.320 4.168 6.379 1.00 97.12 103 PHE A C 1
ATOM 823 O O . PHE A 1 103 ? -7.778 3.037 6.486 1.00 97.12 103 PHE A O 1
ATOM 830 N N . ILE A 1 104 ? -7.395 4.825 5.221 1.00 97.38 104 ILE A N 1
ATOM 831 C CA . ILE A 1 104 ? -8.053 4.251 4.039 1.00 97.38 104 ILE A CA 1
ATOM 832 C C . ILE A 1 104 ? -6.996 3.696 3.087 1.00 97.38 104 ILE A C 1
ATOM 834 O O . ILE A 1 104 ? -6.149 4.470 2.627 1.00 97.38 104 ILE A O 1
ATOM 838 N N . PRO A 1 105 ? -7.015 2.390 2.766 1.00 97.81 105 PRO A N 1
ATOM 839 C CA . PRO A 1 105 ? -6.065 1.835 1.813 1.00 97.81 105 PRO A CA 1
ATOM 840 C C . PRO A 1 105 ? -6.233 2.494 0.446 1.00 97.81 105 PRO A C 1
ATOM 842 O O . PRO A 1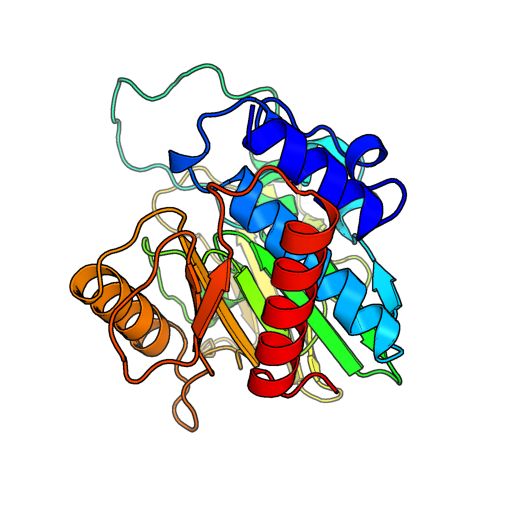 105 ? -7.327 2.916 0.064 1.00 97.81 105 PRO A O 1
ATOM 845 N N . LYS A 1 106 ? -5.133 2.582 -0.300 1.00 97.81 106 LYS A N 1
ATOM 846 C CA . LYS A 1 106 ? -5.162 3.088 -1.673 1.00 97.81 106 LYS A CA 1
ATOM 847 C C . LYS A 1 106 ? -5.938 2.134 -2.558 1.00 97.81 106 LYS A C 1
ATOM 849 O O . LYS A 1 106 ? -6.844 2.565 -3.258 1.00 97.81 106 LYS A O 1
ATOM 854 N N . ILE A 1 107 ? -5.613 0.851 -2.468 1.00 98.00 107 ILE A N 1
ATOM 855 C CA . ILE A 1 107 ? -6.257 -0.200 -3.247 1.00 98.00 107 ILE A CA 1
ATOM 856 C C . ILE A 1 107 ? -6.734 -1.284 -2.295 1.00 98.00 107 ILE A C 1
ATOM 858 O O . ILE A 1 107 ? -5.990 -1.712 -1.412 1.00 98.00 107 ILE A O 1
ATOM 862 N N . LEU A 1 108 ? -7.973 -1.722 -2.483 1.00 98.19 108 LEU A N 1
ATOM 863 C CA . LEU A 1 108 ? -8.513 -2.908 -1.835 1.00 98.19 108 LEU A CA 1
ATOM 864 C C . LEU A 1 108 ? -8.706 -4.000 -2.884 1.00 98.19 108 LEU A C 1
ATOM 866 O O . LEU A 1 108 ? -9.486 -3.812 -3.817 1.00 98.19 108 LEU A O 1
ATOM 870 N N . LEU A 1 109 ? -8.021 -5.129 -2.707 1.00 98.50 109 LEU A N 1
ATOM 871 C CA . LEU A 1 109 ? -8.238 -6.348 -3.479 1.00 98.50 109 LEU A CA 1
ATOM 872 C C . LEU A 1 109 ? -9.258 -7.246 -2.781 1.00 98.50 109 LEU A C 1
ATOM 874 O O . LEU A 1 109 ? -9.242 -7.352 -1.554 1.00 98.50 109 LEU A O 1
ATOM 878 N N . SER A 1 110 ? -10.096 -7.929 -3.560 1.00 97.88 110 SER A N 1
ATOM 879 C CA . SER A 1 110 ? -11.053 -8.924 -3.068 1.00 97.88 110 SER A CA 1
ATOM 880 C C . SER A 1 110 ? -11.196 -10.124 -4.011 1.00 97.88 110 SER A C 1
ATOM 882 O O . SER A 1 110 ? -11.253 -9.957 -5.232 1.00 97.88 110 SER A O 1
ATOM 884 N N . LYS A 1 111 ? -11.252 -11.337 -3.449 1.00 97.25 111 LYS A N 1
ATOM 885 C CA . LYS A 1 111 ? -11.471 -12.606 -4.169 1.00 97.25 111 LYS A CA 1
ATOM 886 C C . LYS A 1 111 ? -11.999 -13.650 -3.185 1.00 97.25 111 LYS A C 1
ATOM 888 O O . LYS A 1 111 ? -11.317 -13.952 -2.217 1.00 97.25 111 LYS A O 1
ATOM 893 N N . ASN A 1 112 ? -13.194 -14.200 -3.417 1.00 94.38 112 ASN A N 1
ATOM 894 C CA . ASN A 1 112 ? -13.795 -15.255 -2.577 1.00 94.38 112 ASN A CA 1
ATOM 895 C C . ASN A 1 112 ? -13.708 -14.964 -1.060 1.00 94.38 112 ASN A C 1
ATOM 897 O O . ASN A 1 112 ? -13.153 -15.760 -0.309 1.00 94.38 112 ASN A O 1
ATOM 901 N N . ASP A 1 113 ? -14.176 -13.785 -0.633 1.00 91.62 113 ASP A N 1
ATOM 902 C CA . ASP A 1 113 ? -14.121 -13.296 0.760 1.00 91.62 113 ASP A CA 1
ATOM 903 C C . ASP A 1 113 ? -12.718 -13.131 1.374 1.00 91.62 113 ASP A C 1
ATOM 905 O O . ASP A 1 113 ? -12.580 -12.798 2.553 1.00 91.62 113 ASP A O 1
ATOM 909 N N . GLN A 1 114 ? -11.663 -13.281 0.574 1.00 95.81 114 GLN A N 1
ATOM 910 C CA . GLN A 1 114 ? -10.314 -12.863 0.928 1.00 95.81 114 GLN A CA 1
ATOM 911 C C . GLN A 1 114 ? -10.088 -11.424 0.489 1.00 95.81 114 GLN A C 1
ATOM 913 O O . GLN A 1 114 ? -10.535 -11.010 -0.584 1.00 95.81 114 GLN A O 1
ATOM 918 N N . TYR A 1 115 ? -9.358 -10.675 1.312 1.00 97.88 115 TYR A N 1
ATOM 919 C CA . TYR A 1 115 ? -9.095 -9.262 1.086 1.00 97.88 115 TYR A CA 1
ATOM 920 C C . TYR A 1 115 ? -7.628 -8.931 1.336 1.00 97.88 115 TYR A C 1
ATOM 922 O O . TYR A 1 115 ? -7.023 -9.450 2.275 1.00 97.88 115 TYR A O 1
ATOM 930 N N . TYR A 1 116 ? -7.090 -8.012 0.538 1.00 98.44 116 TYR A N 1
ATOM 931 C CA . TYR A 1 116 ? -5.789 -7.393 0.779 1.00 98.44 116 TYR A CA 1
ATOM 932 C C . TYR A 1 116 ? -5.892 -5.884 0.601 1.00 98.44 116 TYR A C 1
ATOM 934 O O . TYR A 1 116 ? -6.344 -5.390 -0.431 1.00 98.44 116 TYR A O 1
ATOM 942 N N . SER A 1 117 ? -5.438 -5.148 1.606 1.00 98.56 117 SER A N 1
ATOM 943 C CA . SER A 1 117 ? -5.407 -3.692 1.621 1.00 98.56 117 SER A CA 1
ATOM 944 C C . SER A 1 117 ? -3.994 -3.191 1.343 1.00 98.56 117 SER A C 1
ATOM 946 O O . SER A 1 117 ? -3.075 -3.464 2.115 1.00 98.56 117 SER A O 1
ATOM 948 N N . MET A 1 118 ? -3.821 -2.437 0.258 1.00 98.50 118 MET A N 1
ATOM 949 C CA . MET A 1 118 ? -2.553 -1.803 -0.101 1.00 98.50 118 MET A CA 1
ATOM 950 C C . MET A 1 118 ? -2.510 -0.368 0.421 1.00 98.50 118 MET A C 1
ATOM 952 O O . MET A 1 118 ? -3.355 0.463 0.075 1.00 98.50 118 MET A O 1
ATOM 956 N N . PHE A 1 119 ? -1.500 -0.062 1.223 1.00 97.94 119 PHE A N 1
ATOM 957 C CA . PHE A 1 119 ? -1.223 1.267 1.753 1.00 97.94 119 PHE A CA 1
ATOM 958 C C . PHE A 1 119 ? 0.056 1.823 1.132 1.00 97.94 119 PHE A C 1
ATOM 960 O O . PHE A 1 119 ? 0.957 1.057 0.792 1.00 97.94 119 PHE A O 1
ATOM 967 N N . ARG A 1 120 ? 0.136 3.152 1.001 1.00 95.94 120 ARG A N 1
ATOM 968 C CA . ARG A 1 120 ? 1.312 3.848 0.466 1.00 95.94 120 ARG A CA 1
ATOM 969 C C . ARG A 1 120 ? 1.918 4.795 1.496 1.00 95.94 120 ARG A C 1
ATOM 971 O O . ARG A 1 120 ? 1.200 5.621 2.066 1.00 95.94 120 ARG A O 1
ATOM 978 N N . GLU A 1 121 ? 3.237 4.728 1.667 1.00 92.06 121 GLU A N 1
ATOM 979 C CA . GLU A 1 121 ? 4.015 5.582 2.575 1.00 92.06 121 GLU A CA 1
ATOM 980 C C . GLU A 1 121 ? 3.450 5.592 4.015 1.00 92.06 121 GLU A C 1
ATOM 982 O O . GLU A 1 121 ? 3.267 6.651 4.623 1.00 92.06 121 GLU A O 1
ATOM 987 N N . GLY A 1 122 ? 3.153 4.406 4.562 1.00 90.44 122 GLY A N 1
ATOM 988 C CA . GLY A 1 122 ? 2.706 4.212 5.949 1.00 90.44 122 GLY A CA 1
ATOM 989 C C . GLY A 1 122 ? 1.507 3.273 6.110 1.00 90.44 122 GLY A C 1
ATOM 990 O O . GLY A 1 122 ? 0.774 3.006 5.165 1.00 90.44 122 GLY A O 1
ATOM 991 N N . CYS A 1 123 ? 1.300 2.765 7.327 1.00 93.94 123 CYS A N 1
ATOM 992 C CA . CYS A 1 123 ? 0.124 1.977 7.699 1.00 93.94 123 CYS A CA 1
ATOM 993 C C . CYS A 1 123 ? -0.346 2.384 9.099 1.00 93.94 123 CYS A C 1
ATOM 995 O O . CYS A 1 123 ? 0.190 1.937 10.118 1.00 93.94 123 CYS A O 1
ATOM 997 N N . SER A 1 124 ? -1.357 3.254 9.147 1.00 94.62 124 SER A N 1
ATOM 998 C CA . SER A 1 124 ? -1.839 3.851 10.401 1.00 94.62 124 SER A CA 1
ATOM 999 C C . SER A 1 124 ? -2.457 2.825 11.357 1.00 94.62 124 SER A C 1
ATOM 1001 O O . SER A 1 124 ? -2.314 2.960 12.571 1.00 94.62 124 SER A O 1
ATOM 1003 N N . TYR A 1 125 ? -3.063 1.754 10.830 1.00 96.06 125 TYR A N 1
ATOM 1004 C CA . TYR A 1 125 ? -3.527 0.631 11.648 1.00 96.06 125 TYR A CA 1
ATOM 1005 C C . TYR A 1 125 ? -2.374 -0.018 12.414 1.00 96.06 125 TYR A C 1
ATOM 1007 O O . TYR A 1 125 ? -2.479 -0.212 13.622 1.00 96.06 125 TYR A O 1
ATOM 1015 N N . H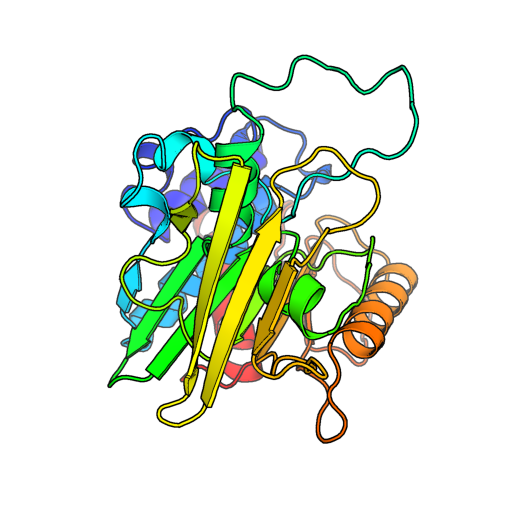IS A 1 126 ? -1.255 -0.307 11.741 1.00 94.88 126 HIS A N 1
ATOM 1016 C CA . HIS A 1 126 ? -0.081 -0.891 12.393 1.00 94.88 126 HIS A CA 1
ATOM 1017 C C . HIS A 1 126 ? 0.513 0.074 13.416 1.00 94.88 126 HIS A C 1
ATOM 1019 O O . HIS A 1 126 ? 0.706 -0.314 14.561 1.00 94.88 126 HIS A O 1
ATOM 1025 N N . GLN A 1 127 ? 0.688 1.349 13.060 1.00 92.94 127 GLN A N 1
ATOM 1026 C CA . GLN A 1 127 ? 1.217 2.363 13.975 1.00 92.94 127 GLN A CA 1
ATOM 1027 C C . GLN A 1 127 ? 0.425 2.444 15.293 1.00 92.94 127 GLN A C 1
ATOM 1029 O O . GLN A 1 127 ? 1.016 2.501 16.373 1.00 92.94 127 GLN A O 1
ATOM 1034 N N . VAL A 1 128 ? -0.911 2.425 15.222 1.00 94.69 128 VAL A N 1
ATOM 1035 C CA . VAL A 1 128 ? -1.776 2.488 16.411 1.00 94.69 128 VAL A CA 1
ATOM 1036 C C . VAL A 1 128 ? -1.794 1.169 17.183 1.00 94.69 128 VAL A C 1
ATOM 1038 O O . VAL A 1 128 ? -1.714 1.184 18.416 1.00 94.69 128 VAL A O 1
ATOM 1041 N N . MET A 1 129 ? -1.904 0.036 16.486 1.00 95.50 129 MET A N 1
ATOM 1042 C CA . MET A 1 129 ? -2.032 -1.275 17.127 1.00 95.50 129 MET A CA 1
ATOM 1043 C C . MET A 1 129 ? -0.715 -1.773 17.710 1.00 95.50 129 MET A C 1
ATOM 1045 O O . MET A 1 129 ? -0.708 -2.248 18.838 1.00 95.50 129 MET A O 1
ATOM 1049 N N . ALA A 1 130 ? 0.396 -1.613 16.999 1.00 91.44 130 ALA A N 1
ATOM 1050 C CA . ALA A 1 130 ? 1.717 -2.017 17.463 1.00 91.44 130 ALA A CA 1
ATOM 1051 C C . ALA A 1 130 ? 2.319 -1.025 18.471 1.00 91.44 130 ALA A C 1
ATOM 1053 O O . ALA A 1 130 ? 3.324 -1.330 19.109 1.00 91.44 130 ALA A O 1
ATOM 1054 N N . ASN A 1 131 ? 1.719 0.165 18.618 1.00 87.75 131 ASN A N 1
ATOM 1055 C CA . ASN A 1 131 ? 2.249 1.263 19.427 1.00 87.75 131 ASN A CA 1
ATOM 1056 C C . ASN A 1 131 ? 3.681 1.667 19.021 1.00 87.75 131 ASN A C 1
ATOM 1058 O O . ASN A 1 131 ? 4.502 2.017 19.870 1.00 87.75 131 ASN A O 1
ATOM 1062 N N . VAL A 1 132 ? 3.986 1.592 17.722 1.00 83.69 132 VAL A N 1
ATOM 1063 C CA . VAL A 1 132 ? 5.308 1.907 17.171 1.00 83.69 132 VAL A CA 1
ATOM 1064 C C . VAL A 1 132 ? 5.237 3.228 16.422 1.00 83.69 132 VAL A C 1
ATOM 1066 O O . VAL A 1 132 ? 4.531 3.360 15.423 1.00 83.69 132 VAL A O 1
ATOM 1069 N N . ASP A 1 133 ? 6.010 4.209 16.881 1.00 79.94 133 ASP A N 1
ATOM 1070 C CA . ASP A 1 133 ? 6.279 5.415 16.107 1.00 79.94 133 ASP A CA 1
ATOM 1071 C C . ASP A 1 133 ? 7.505 5.189 15.219 1.00 79.94 133 ASP A C 1
ATOM 1073 O O . ASP A 1 133 ? 8.643 5.268 15.682 1.00 79.94 133 ASP A O 1
ATOM 1077 N N . TYR A 1 134 ? 7.271 4.870 13.947 1.00 80.50 134 TYR A N 1
ATOM 1078 C CA . TYR A 1 134 ? 8.326 4.759 12.949 1.00 80.50 134 TYR A CA 1
ATOM 1079 C C . TYR A 1 134 ? 8.311 5.965 12.005 1.00 80.50 134 TYR A C 1
ATOM 1081 O O . TYR A 1 134 ? 7.265 6.391 11.515 1.00 80.50 134 TYR A O 1
ATOM 1089 N N . GLN A 1 135 ? 9.501 6.511 11.752 1.00 78.38 135 GLN A N 1
ATOM 1090 C CA . GLN A 1 135 ? 9.728 7.566 10.756 1.00 78.38 135 GLN A CA 1
ATOM 1091 C C . GLN A 1 135 ? 10.008 6.979 9.367 1.00 78.38 135 GLN A C 1
ATOM 1093 O O . GLN A 1 135 ? 9.700 7.587 8.340 1.00 78.38 135 GLN A O 1
ATOM 1098 N N . GLU A 1 136 ? 10.593 5.783 9.350 1.00 80.94 136 GLU A N 1
ATOM 1099 C CA . GLU A 1 136 ? 10.909 5.040 8.143 1.00 80.94 136 GLU A CA 1
ATOM 1100 C C . GLU A 1 136 ? 9.643 4.370 7.613 1.00 80.94 136 GLU A C 1
ATOM 1102 O O . GLU A 1 136 ? 9.054 3.514 8.270 1.00 80.94 136 GLU A O 1
ATOM 1107 N N . ARG A 1 137 ? 9.190 4.808 6.440 1.00 86.50 137 ARG A N 1
ATOM 1108 C CA . ARG A 1 137 ? 7.933 4.362 5.842 1.00 86.50 137 ARG A CA 1
ATOM 1109 C C . ARG A 1 137 ? 8.246 3.468 4.652 1.00 86.50 137 ARG A C 1
ATOM 1111 O O . ARG A 1 137 ? 9.084 3.863 3.847 1.00 86.50 137 ARG A O 1
ATOM 1118 N N . PRO A 1 138 ? 7.612 2.295 4.540 1.00 92.31 138 PRO A N 1
ATOM 1119 C CA . PRO A 1 138 ? 7.658 1.544 3.301 1.00 92.31 138 PRO A CA 1
ATOM 1120 C C . PRO A 1 138 ? 6.857 2.283 2.234 1.00 92.31 138 PRO A C 1
ATOM 1122 O O . PRO A 1 138 ? 5.801 2.854 2.541 1.00 92.31 138 PRO A O 1
ATOM 1125 N N . ASP A 1 139 ? 7.332 2.238 0.995 1.00 95.88 139 ASP A N 1
ATOM 1126 C CA . ASP A 1 139 ? 6.620 2.857 -0.120 1.00 95.88 139 ASP A CA 1
ATOM 1127 C C . ASP A 1 139 ? 5.258 2.202 -0.322 1.00 95.88 139 ASP A C 1
ATOM 1129 O O . ASP A 1 139 ? 4.250 2.901 -0.379 1.00 95.88 139 ASP A O 1
ATOM 1133 N N . ILE A 1 140 ? 5.198 0.867 -0.347 1.00 98.25 140 ILE A N 1
ATOM 1134 C CA . ILE A 1 140 ? 3.948 0.106 -0.435 1.00 98.25 140 ILE A CA 1
ATOM 1135 C C . ILE A 1 140 ? 3.940 -0.996 0.630 1.00 98.25 140 ILE A C 1
ATOM 1137 O O . ILE A 1 140 ? 4.894 -1.760 0.772 1.00 98.25 140 ILE A O 1
ATOM 1141 N N . LEU A 1 141 ? 2.838 -1.108 1.369 1.00 97.44 141 LEU A N 1
ATOM 1142 C CA . LEU A 1 141 ? 2.616 -2.152 2.370 1.00 97.44 141 LEU A CA 1
ATOM 1143 C C . LEU A 1 141 ? 1.267 -2.827 2.129 1.00 97.44 141 LEU A C 1
ATOM 1145 O O . LEU A 1 141 ? 0.251 -2.152 1.965 1.00 97.44 141 LEU A O 1
ATOM 1149 N N . ILE A 1 142 ? 1.256 -4.159 2.134 1.00 98.19 142 ILE A N 1
ATOM 1150 C CA . ILE A 1 142 ? 0.061 -4.973 1.913 1.00 98.19 142 ILE A CA 1
ATOM 1151 C C . ILE A 1 142 ? -0.335 -5.671 3.212 1.00 98.19 142 ILE A C 1
ATOM 1153 O O . ILE A 1 142 ? 0.391 -6.514 3.741 1.00 98.19 142 ILE A O 1
ATOM 1157 N N . LEU A 1 143 ? -1.515 -5.323 3.714 1.00 97.06 143 LEU A N 1
ATOM 1158 C CA . LEU A 1 143 ? -2.117 -5.876 4.922 1.00 97.06 143 LEU A CA 1
ATOM 1159 C C . LEU A 1 143 ? -3.278 -6.807 4.522 1.00 97.06 143 LEU A C 1
ATOM 1161 O O . LEU A 1 143 ? -4.207 -6.331 3.864 1.00 97.06 143 LEU A O 1
ATOM 1165 N N . PRO A 1 144 ? -3.272 -8.101 4.894 1.00 96.75 144 PRO A N 1
ATOM 1166 C CA . PRO A 1 144 ? -4.438 -8.968 4.768 1.00 96.75 144 PRO A CA 1
ATOM 1167 C C . PRO A 1 144 ? -5.624 -8.382 5.518 1.00 96.75 144 PRO A C 1
ATOM 1169 O O . PRO A 1 144 ? -5.486 -7.947 6.662 1.00 96.75 144 PRO A O 1
ATOM 1172 N N . GLY A 1 145 ? -6.783 -8.402 4.875 1.00 97.56 145 GLY A N 1
ATOM 1173 C CA . GLY A 1 145 ? -8.017 -7.858 5.408 1.00 97.56 145 GLY A CA 1
ATOM 1174 C C . GLY A 1 145 ? -8.418 -6.518 4.803 1.00 97.56 145 GLY A C 1
ATOM 1175 O O . GLY A 1 145 ? -7.852 -6.044 3.812 1.00 97.56 145 GLY A O 1
ATOM 1176 N N . HIS A 1 146 ? -9.440 -5.913 5.402 1.00 97.75 146 HIS A N 1
ATOM 1177 C CA . HIS A 1 146 ? -10.034 -4.669 4.925 1.00 97.75 146 HIS A CA 1
ATOM 1178 C C . HIS A 1 146 ? -10.649 -3.838 6.059 1.00 97.75 146 HIS A C 1
ATOM 1180 O O . HIS A 1 146 ? -11.032 -4.393 7.096 1.00 97.75 146 HIS A O 1
ATOM 1186 N N . PRO A 1 147 ? -10.801 -2.512 5.878 1.00 97.12 147 PRO A N 1
ATOM 1187 C CA . PRO A 1 147 ? -11.613 -1.703 6.778 1.00 97.12 147 PRO A CA 1
ATOM 1188 C C . PRO A 1 147 ? -13.041 -2.250 6.835 1.00 97.12 147 PRO A C 1
ATOM 1190 O O . PRO A 1 147 ? -13.609 -2.613 5.802 1.00 97.12 147 PRO A O 1
ATOM 1193 N N . GLN A 1 148 ? -13.627 -2.321 8.030 1.00 95.00 148 GLN A N 1
ATOM 1194 C CA . GLN A 1 148 ? -15.030 -2.721 8.145 1.00 95.00 148 GLN A CA 1
ATOM 1195 C C . GLN A 1 148 ? -15.946 -1.669 7.512 1.00 95.00 148 GLN A C 1
ATOM 1197 O O . GLN A 1 148 ? -15.585 -0.498 7.396 1.00 95.00 148 GLN A O 1
ATOM 1202 N N . GLU A 1 149 ? -17.147 -2.091 7.116 1.00 90.38 149 GLU A N 1
ATOM 1203 C CA . GLU A 1 149 ? -18.144 -1.199 6.531 1.00 90.38 149 GLU A CA 1
ATOM 1204 C C . GLU A 1 149 ? -18.368 0.031 7.420 1.00 90.38 149 GLU A C 1
ATOM 1206 O O . GLU A 1 149 ? -18.426 -0.078 8.645 1.00 90.38 149 GLU A O 1
ATOM 1211 N N . THR A 1 150 ? -18.489 1.208 6.802 1.00 88.69 150 THR A N 1
ATOM 1212 C CA . THR A 1 150 ? -18.611 2.521 7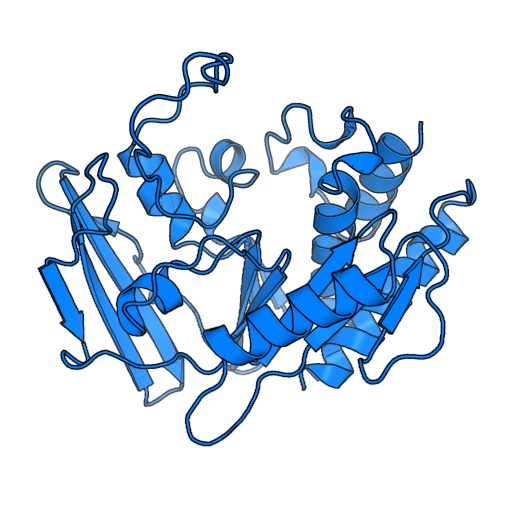.466 1.00 88.69 150 THR A CA 1
ATOM 1213 C C . THR A 1 150 ? -17.372 3.013 8.225 1.00 88.69 150 THR A C 1
ATOM 1215 O O . THR A 1 150 ? -17.430 4.100 8.796 1.00 88.69 150 THR A O 1
ATOM 1218 N N . PHE A 1 151 ? -16.252 2.278 8.223 1.00 93.50 151 PHE A N 1
ATOM 1219 C CA . PHE A 1 151 ? -14.994 2.699 8.848 1.00 93.50 151 PHE A CA 1
ATOM 1220 C C . PHE A 1 151 ? -13.887 2.968 7.815 1.00 93.50 151 PHE A C 1
ATOM 1222 O O . PHE A 1 151 ? -13.860 2.340 6.756 1.00 93.50 151 PHE A O 1
ATOM 1229 N N . PRO A 1 152 ? -12.920 3.849 8.132 1.00 95.25 152 PRO A N 1
ATOM 1230 C CA . PRO A 1 152 ? -12.872 4.737 9.300 1.00 95.25 152 PRO A CA 1
ATOM 1231 C C . PRO A 1 152 ? -13.960 5.824 9.259 1.00 95.25 152 PRO A C 1
ATOM 1233 O O . PRO A 1 152 ? -14.410 6.216 8.185 1.00 95.25 152 PRO A O 1
ATOM 1236 N N . LYS A 1 153 ? -14.368 6.329 10.428 1.00 94.44 153 LYS A N 1
ATOM 1237 C CA . LYS A 1 153 ? -15.368 7.404 10.536 1.00 94.44 153 LYS A CA 1
ATOM 1238 C C . LYS A 1 153 ? -14.995 8.429 11.589 1.00 94.44 153 LYS A C 1
ATOM 1240 O O . LYS A 1 153 ? -14.455 8.095 12.641 1.00 94.44 153 LYS A O 1
ATOM 1245 N N . LEU A 1 154 ? -15.328 9.682 11.320 1.00 92.88 154 LEU A N 1
ATOM 1246 C CA . LEU A 1 154 ? -15.193 10.754 12.296 1.00 92.88 154 LEU A CA 1
ATOM 1247 C C . LEU A 1 154 ? -16.343 10.692 13.307 1.00 92.88 154 LEU A C 1
ATOM 1249 O O . LEU A 1 154 ? -17.486 10.401 12.956 1.00 92.88 154 LEU A O 1
ATOM 1253 N N . THR A 1 155 ? -16.033 10.961 14.570 1.00 88.31 155 THR A N 1
ATOM 1254 C CA . THR A 1 155 ? -16.998 11.017 15.671 1.00 88.31 155 THR A CA 1
ATOM 1255 C C . THR A 1 155 ? -16.831 12.295 16.484 1.00 88.31 155 THR A C 1
ATOM 1257 O O . THR A 1 155 ? -15.810 12.977 16.392 1.00 88.31 155 THR A O 1
ATOM 1260 N N . GLN A 1 156 ? -17.853 12.622 17.289 1.00 67.25 156 GLN A N 1
ATOM 1261 C CA . GLN A 1 156 ? -17.857 13.740 18.246 1.00 67.25 156 GLN A CA 1
ATOM 1262 C C . GLN A 1 156 ? -17.353 15.067 17.645 1.00 67.25 156 GLN A C 1
ATOM 1264 O O . GLN A 1 156 ? -16.197 15.431 17.860 1.00 67.25 156 GLN A O 1
ATOM 1269 N N . GLN A 1 157 ? -18.203 15.802 16.912 1.00 80.06 157 GLN A N 1
ATOM 1270 C CA . GLN A 1 157 ? -17.835 17.100 16.305 1.00 80.06 157 GLN A CA 1
ATOM 1271 C C . GLN A 1 157 ? -16.510 17.042 15.506 1.00 80.06 157 GLN A C 1
ATOM 1273 O O . GLN A 1 157 ? -15.743 18.001 15.495 1.00 80.06 157 GLN A O 1
ATOM 1278 N N . ASP A 1 158 ? -16.215 15.896 14.886 1.00 81.12 158 ASP A N 1
ATOM 1279 C CA . ASP A 1 158 ? -14.986 15.608 14.135 1.00 81.12 158 ASP A CA 1
ATOM 1280 C C . ASP A 1 158 ? -13.670 15.698 14.934 1.00 81.12 158 ASP A C 1
ATOM 1282 O O . ASP A 1 158 ? -12.593 15.912 14.373 1.00 81.12 158 ASP A O 1
ATOM 1286 N N . THR A 1 159 ? -13.731 15.522 16.256 1.00 90.12 159 THR A N 1
ATOM 1287 C CA . THR A 1 159 ? -12.549 15.570 17.138 1.00 90.12 159 THR A CA 1
ATOM 1288 C C . THR A 1 159 ? -11.876 14.213 17.329 1.00 90.12 159 THR A C 1
ATOM 1290 O O . THR A 1 159 ? -10.750 14.138 17.835 1.00 90.12 159 THR A O 1
ATOM 1293 N N . CYS A 1 160 ? -12.557 13.134 16.949 1.00 94.38 160 CYS A N 1
ATOM 1294 C CA . CYS A 1 160 ? -12.065 11.767 17.039 1.00 94.38 160 CYS A CA 1
ATOM 1295 C C . CYS A 1 160 ? -12.332 11.019 15.734 1.00 94.38 160 CYS A C 1
ATOM 1297 O O . CYS A 1 160 ? -13.254 11.347 14.992 1.00 94.38 160 CYS A O 1
ATOM 1299 N N . LEU A 1 161 ? -11.513 10.009 15.467 1.00 96.25 161 LEU A N 1
ATOM 1300 C CA . LEU A 1 161 ? -11.685 9.078 14.367 1.00 96.25 161 LEU A CA 1
ATOM 1301 C C . LEU A 1 161 ? -11.751 7.667 14.931 1.00 96.25 161 LEU A C 1
ATOM 1303 O O . LEU A 1 161 ? -10.795 7.205 15.556 1.00 96.25 161 LEU A O 1
ATOM 1307 N N . ASP A 1 162 ? -12.871 7.000 14.692 1.00 97.31 162 ASP A N 1
ATOM 1308 C CA . ASP A 1 162 ? -13.006 5.576 14.944 1.00 97.31 162 ASP A CA 1
ATOM 1309 C C . ASP A 1 162 ? -12.459 4.808 13.744 1.00 97.31 162 ASP A C 1
ATOM 1311 O O . ASP A 1 162 ? -12.749 5.129 12.586 1.00 97.31 162 ASP A O 1
ATOM 1315 N N . PHE A 1 163 ? -11.701 3.757 14.023 1.00 97.31 163 PHE A N 1
ATOM 1316 C CA . PHE A 1 163 ? -11.224 2.823 13.019 1.00 97.31 163 PHE A CA 1
ATOM 1317 C C . PHE A 1 163 ? -11.676 1.411 13.374 1.00 97.31 163 PHE A C 1
ATOM 1319 O O . PHE A 1 163 ? -11.762 1.038 14.543 1.00 97.31 163 PHE A O 1
ATOM 1326 N N . SER A 1 164 ? -11.925 0.617 12.340 1.00 97.56 164 SER A N 1
ATOM 1327 C CA . SER A 1 164 ? -12.101 -0.821 12.464 1.00 97.56 164 SER A CA 1
ATOM 1328 C C . SER A 1 164 ? -11.576 -1.514 11.215 1.00 97.56 164 SER A C 1
ATOM 1330 O O . SER A 1 164 ? -11.695 -0.976 10.109 1.00 97.56 164 SER A O 1
ATOM 1332 N N . PHE A 1 165 ? -10.960 -2.677 11.391 1.00 98.12 165 PHE A N 1
ATOM 1333 C CA . PHE A 1 165 ? -10.334 -3.443 10.322 1.00 98.12 165 PHE A CA 1
ATOM 1334 C C . PHE A 1 165 ? -10.480 -4.939 10.588 1.00 98.12 165 PHE A C 1
ATOM 1336 O O . PHE A 1 165 ? -10.111 -5.437 11.652 1.00 98.12 165 PHE A O 1
ATOM 1343 N N . LYS A 1 166 ? -11.025 -5.660 9.612 1.00 97.38 166 LYS A N 1
ATOM 1344 C CA . LYS A 1 166 ? -11.200 -7.109 9.644 1.00 97.38 166 LYS A CA 1
ATOM 1345 C C . LYS A 1 166 ? -9.966 -7.754 9.020 1.00 97.38 166 LYS A C 1
ATOM 1347 O O . LYS A 1 166 ? -9.789 -7.650 7.813 1.00 97.38 166 LYS A O 1
ATOM 1352 N N . LEU A 1 167 ? -9.119 -8.382 9.837 1.00 94.62 167 LEU A N 1
ATOM 1353 C CA . LEU A 1 167 ? -7.896 -9.074 9.398 1.00 94.62 167 LEU A CA 1
ATOM 1354 C C . LEU A 1 167 ? -8.213 -10.461 8.819 1.00 94.62 167 LEU A C 1
ATOM 1356 O O . LEU A 1 167 ? -7.568 -10.907 7.876 1.00 94.62 167 LEU A O 1
ATOM 1360 N N . SER A 1 168 ? -9.207 -11.141 9.392 1.00 90.06 168 SER A N 1
ATOM 1361 C CA . SER A 1 168 ? -9.696 -12.457 8.969 1.00 90.06 168 SER A CA 1
ATOM 1362 C C . SER A 1 168 ? -11.174 -12.616 9.345 1.00 90.06 168 SER A C 1
ATOM 1364 O O . SER A 1 168 ? -11.781 -11.704 9.909 1.00 90.06 168 SER A O 1
ATOM 1366 N N . GLU A 1 169 ? -11.778 -13.773 9.065 1.00 85.12 169 GLU A N 1
ATOM 1367 C CA . GLU A 1 169 ? -13.150 -14.074 9.496 1.00 85.12 169 GLU A CA 1
ATOM 1368 C C . GLU A 1 169 ? -13.343 -13.932 11.015 1.00 85.12 169 GLU A C 1
ATOM 1370 O O . GLU A 1 169 ? -14.372 -13.425 11.458 1.00 85.12 169 GLU A O 1
ATOM 1375 N N . HIS A 1 170 ? -12.331 -14.312 11.800 1.00 86.12 170 HIS A N 1
ATOM 1376 C CA . HIS A 1 170 ? -12.407 -14.387 13.262 1.00 86.12 170 HIS A CA 1
ATOM 1377 C C . HIS A 1 170 ? -11.555 -13.337 13.981 1.00 86.12 170 HIS A C 1
ATOM 1379 O O . HIS A 1 170 ? -11.531 -13.299 15.209 1.00 86.12 170 HIS A O 1
ATOM 1385 N N . THR A 1 171 ? -10.823 -12.497 13.248 1.00 90.31 171 THR A N 1
ATOM 1386 C CA . THR A 1 171 ? -9.913 -11.512 13.838 1.00 90.31 171 THR A CA 1
ATOM 1387 C C . THR A 1 171 ? -10.190 -10.129 13.275 1.00 90.31 171 THR A C 1
ATOM 1389 O O . THR A 1 171 ? -10.067 -9.883 12.074 1.00 90.31 171 THR A O 1
ATOM 1392 N N . SER A 1 172 ? -10.510 -9.196 14.167 1.00 95.12 172 SER A N 1
ATOM 1393 C CA . SER A 1 172 ? -10.678 -7.781 13.857 1.00 95.12 172 SER A CA 1
ATOM 1394 C C . SER A 1 172 ? -9.965 -6.917 14.885 1.00 95.12 172 SER A C 1
ATOM 1396 O O . SER A 1 172 ? -9.840 -7.296 16.048 1.00 95.12 172 SER A O 1
ATOM 1398 N N . ILE A 1 173 ? -9.553 -5.736 14.448 1.00 97.31 173 ILE A N 1
ATOM 1399 C CA . ILE A 1 173 ? -9.038 -4.674 15.304 1.00 97.31 173 ILE A CA 1
ATOM 1400 C C . ILE A 1 173 ? -9.960 -3.474 15.218 1.00 97.31 173 ILE A C 1
ATOM 1402 O O . ILE A 1 173 ? -10.537 -3.200 14.165 1.00 97.31 173 ILE A O 1
ATOM 1406 N N . SER A 1 174 ? -10.056 -2.719 16.298 1.00 97.62 174 SER A N 1
ATOM 1407 C CA . SER A 1 174 ? -10.800 -1.464 16.296 1.00 97.62 174 SER A CA 1
ATOM 1408 C C . SER A 1 174 ? -10.242 -0.499 17.320 1.00 97.62 174 SER A C 1
ATOM 1410 O O . SER A 1 174 ? -9.476 -0.886 18.196 1.00 97.62 174 SER A O 1
ATOM 1412 N N . GLY A 1 175 ? -10.636 0.761 17.245 1.00 96.81 175 GLY A N 1
ATOM 1413 C CA . GLY A 1 175 ? -10.235 1.749 18.230 1.00 96.81 175 GLY A CA 1
ATOM 1414 C C . GLY A 1 175 ? -10.662 3.150 17.851 1.00 96.81 175 GLY A C 1
ATOM 1415 O O . GLY A 1 175 ? -11.368 3.364 16.867 1.00 96.81 175 GLY A O 1
ATOM 1416 N N . GLN A 1 176 ? -10.195 4.113 18.635 1.00 96.62 176 GLN A N 1
ATOM 1417 C CA . GLN A 1 176 ? -10.447 5.527 18.402 1.00 96.62 176 GLN A CA 1
ATOM 1418 C C . GLN A 1 176 ? -9.170 6.331 18.608 1.00 96.62 176 GLN A C 1
ATOM 1420 O O . GLN A 1 176 ? -8.515 6.226 19.645 1.00 96.62 176 GLN A O 1
ATOM 1425 N N . VAL A 1 177 ? -8.842 7.193 17.651 1.00 95.25 177 VAL A N 1
ATOM 1426 C CA . VAL A 1 177 ? -7.746 8.162 17.758 1.00 95.25 177 VAL A CA 1
ATOM 1427 C C . VAL A 1 177 ? -8.297 9.581 17.833 1.00 95.25 177 VAL A C 1
ATOM 1429 O O . VAL A 1 177 ? -9.304 9.907 17.210 1.00 95.25 177 VAL A O 1
ATOM 1432 N N . ARG A 1 178 ? -7.647 10.454 18.602 1.00 93.88 178 ARG A N 1
ATOM 1433 C CA . ARG A 1 178 ? -7.996 11.880 18.644 1.00 93.88 178 ARG A CA 1
ATOM 1434 C C . ARG A 1 178 ? -7.396 12.594 17.438 1.00 93.88 178 ARG A C 1
ATOM 1436 O O . ARG A 1 178 ? -6.199 12.470 17.184 1.00 93.88 178 ARG A O 1
ATOM 1443 N N . VAL A 1 179 ? -8.209 13.398 16.761 1.00 92.50 179 VAL A N 1
ATOM 1444 C CA . VAL A 1 179 ? -7.784 14.263 15.657 1.00 92.50 179 VAL A CA 1
ATOM 1445 C C . VAL A 1 179 ? -7.128 15.505 16.251 1.00 92.50 179 VAL A C 1
ATOM 1447 O O . VAL A 1 179 ? -7.786 16.475 16.619 1.00 92.50 179 VAL A O 1
ATOM 1450 N N . LEU A 1 180 ? -5.810 15.449 16.415 1.00 89.94 180 LEU A N 1
ATOM 1451 C CA . LEU A 1 180 ? -5.011 16.515 17.013 1.00 89.94 180 LEU A CA 1
ATOM 1452 C C . LEU A 1 180 ? -3.680 16.618 16.284 1.00 89.94 180 LEU A C 1
ATOM 1454 O O . LEU A 1 180 ? -3.079 15.607 15.930 1.00 89.94 180 LEU A O 1
ATOM 1458 N N . ASN A 1 181 ? -3.189 17.840 16.109 1.00 83.06 181 ASN A N 1
ATOM 1459 C CA . ASN A 1 181 ? -1.847 18.053 15.593 1.00 83.06 181 ASN A CA 1
ATOM 1460 C C . ASN A 1 181 ? -0.850 17.853 16.744 1.00 83.06 181 ASN A C 1
ATOM 1462 O O . ASN A 1 181 ? -0.680 18.738 17.581 1.00 83.06 181 ASN A O 1
ATOM 1466 N N . SER A 1 182 ? -0.261 16.662 16.846 1.00 84.06 182 SER A N 1
ATOM 1467 C CA . SER A 1 182 ? 0.577 16.259 17.982 1.00 84.06 182 SER A CA 1
ATOM 1468 C C . SER A 1 182 ? 1.794 15.464 17.505 1.00 84.06 182 SER A C 1
ATOM 1470 O O . SER A 1 182 ? 1.688 14.775 16.493 1.00 84.06 182 SER A O 1
ATOM 1472 N N . PRO A 1 183 ? 2.944 15.515 18.204 1.00 81.25 183 PRO A N 1
ATOM 1473 C CA . PRO A 1 183 ? 4.073 14.631 17.905 1.00 81.25 183 PRO A CA 1
ATOM 1474 C C . PRO A 1 183 ? 3.761 13.149 18.161 1.00 81.25 183 PRO A C 1
ATOM 1476 O O . PRO A 1 183 ? 4.465 12.291 17.647 1.00 81.25 183 PRO A O 1
ATOM 1479 N N . VAL A 1 184 ? 2.719 12.837 18.941 1.00 83.81 184 VAL A N 1
ATOM 1480 C CA . VAL A 1 184 ? 2.340 11.464 19.301 1.00 83.81 184 VAL A CA 1
ATOM 1481 C C . VAL A 1 184 ? 0.901 11.197 18.878 1.00 83.81 184 VAL A C 1
ATOM 1483 O O . VAL A 1 184 ? 0.015 12.026 19.101 1.00 83.81 184 VAL A O 1
ATOM 1486 N N . VAL A 1 185 ? 0.641 10.014 18.318 1.00 86.50 185 VAL A N 1
ATOM 1487 C CA . VAL A 1 185 ? -0.721 9.579 17.985 1.00 86.50 185 VAL A CA 1
ATOM 1488 C C . VAL A 1 185 ? -1.488 9.293 19.274 1.00 86.50 185 VAL A C 1
ATOM 1490 O O . VAL A 1 185 ? -1.181 8.361 20.014 1.00 86.50 185 VAL A O 1
ATOM 1493 N N . ARG A 1 186 ? -2.505 10.107 19.566 1.00 88.56 186 ARG A N 1
ATOM 1494 C CA . ARG A 1 186 ? -3.324 9.968 20.777 1.00 88.56 186 ARG A CA 1
ATOM 1495 C C . ARG A 1 186 ? -4.457 8.970 20.545 1.00 88.56 186 ARG A C 1
ATOM 1497 O O . ARG A 1 186 ? -5.557 9.361 20.161 1.00 88.56 186 ARG A O 1
ATOM 1504 N N . CYS A 1 187 ? -4.187 7.695 20.803 1.00 91.56 187 CYS A N 1
ATOM 1505 C CA . CYS A 1 187 ? -5.203 6.646 20.862 1.00 91.56 187 CYS A CA 1
ATOM 1506 C C . CYS A 1 187 ? -6.013 6.767 22.167 1.00 91.56 187 CYS A C 1
ATOM 1508 O O . CYS A 1 187 ? -5.423 6.857 23.242 1.00 91.56 187 CYS A O 1
ATOM 1510 N N . ARG A 1 188 ? -7.349 6.826 22.083 1.00 93.44 188 ARG A N 1
ATOM 1511 C CA . ARG A 1 188 ? -8.239 6.783 23.257 1.00 93.44 188 ARG A CA 1
ATOM 1512 C C . ARG A 1 188 ? -8.399 5.359 23.767 1.00 93.44 188 ARG A C 1
ATOM 1514 O O . ARG A 1 188 ? -8.335 5.136 24.967 1.00 93.44 188 ARG A O 1
ATOM 1521 N N . TYR A 1 189 ? -8.624 4.434 22.846 1.00 94.94 189 TYR A N 1
ATOM 1522 C CA . TYR A 1 189 ? -8.706 3.007 23.108 1.00 94.94 189 TYR A CA 1
ATOM 1523 C C . TYR A 1 189 ? -8.429 2.250 21.812 1.00 94.94 189 TYR A C 1
ATOM 1525 O O . TYR A 1 189 ? -8.612 2.783 20.712 1.00 94.94 189 TYR A O 1
ATOM 1533 N N . ARG A 1 190 ? -8.024 0.993 21.956 1.00 96.00 190 ARG A N 1
ATOM 1534 C CA . ARG A 1 190 ? -7.906 0.022 20.873 1.00 96.00 190 ARG A CA 1
ATOM 1535 C C . ARG A 1 190 ? -8.335 -1.346 21.381 1.00 96.00 190 ARG A C 1
ATOM 1537 O O . ARG A 1 190 ? -8.305 -1.587 22.582 1.00 96.00 190 ARG A O 1
ATOM 1544 N N . ILE A 1 191 ? -8.741 -2.204 20.464 1.00 96.19 191 ILE A N 1
ATOM 1545 C CA . ILE A 1 191 ? -9.131 -3.582 20.716 1.00 96.19 191 ILE A CA 1
ATOM 1546 C C . ILE A 1 191 ? -8.315 -4.453 19.761 1.00 96.19 191 ILE A C 1
ATOM 1548 O O . ILE A 1 191 ? -8.376 -4.221 18.546 1.00 96.19 191 ILE A O 1
ATOM 1552 N N . PRO A 1 192 ? -7.563 -5.434 20.287 1.00 94.69 192 PRO A N 1
ATOM 1553 C CA . PRO A 1 192 ? -7.290 -5.678 21.713 1.00 94.69 192 PRO A CA 1
ATOM 1554 C C . PRO A 1 192 ? -6.505 -4.531 22.389 1.00 94.69 192 PRO A C 1
ATOM 1556 O O . PRO A 1 192 ? -5.795 -3.777 21.715 1.00 94.69 192 PRO A O 1
ATOM 1559 N N . GLU A 1 193 ? -6.653 -4.378 23.709 1.00 93.88 193 GLU A N 1
ATOM 1560 C CA . GLU A 1 193 ? -6.110 -3.238 24.474 1.00 93.88 193 GLU A CA 1
ATOM 1561 C C . GLU A 1 193 ? -4.579 -3.240 24.516 1.00 93.88 193 GLU A C 1
ATOM 1563 O O . GLU A 1 193 ? -3.935 -2.203 24.302 1.00 93.88 193 GLU A O 1
ATOM 1568 N N . GLU A 1 194 ? -3.984 -4.419 24.699 1.00 90.69 194 GLU A N 1
ATOM 1569 C CA . GLU A 1 194 ? -2.538 -4.632 24.698 1.00 90.69 194 GLU A CA 1
ATOM 1570 C C . GLU A 1 194 ? -1.882 -4.184 23.384 1.00 90.69 194 GLU A C 1
ATOM 1572 O O . GLU A 1 194 ? -0.715 -3.786 23.370 1.00 90.69 194 GLU A O 1
ATOM 1577 N N . GLY A 1 195 ? -2.661 -4.112 22.301 1.00 91.88 195 GLY A N 1
ATOM 1578 C CA . GLY A 1 195 ? -2.158 -3.872 20.960 1.00 91.88 195 GLY A CA 1
ATOM 1579 C C . GLY A 1 195 ? -1.600 -5.144 20.327 1.00 91.88 195 GLY A C 1
ATOM 1580 O O . GLY A 1 195 ? -1.404 -6.163 20.982 1.00 91.88 195 GLY A O 1
ATOM 1581 N N . LEU A 1 196 ? -1.356 -5.102 19.022 1.00 92.06 196 LEU A N 1
ATOM 1582 C CA . LEU A 1 196 ? -0.749 -6.227 18.317 1.00 92.06 196 LEU A CA 1
ATOM 1583 C C . LEU A 1 196 ? 0.069 -5.784 17.111 1.00 92.06 196 LEU A C 1
ATOM 1585 O O . LEU A 1 196 ? -0.245 -4.791 16.451 1.00 92.06 196 LEU A O 1
ATOM 1589 N N . GLN A 1 197 ? 1.100 -6.572 16.809 1.00 92.56 197 GLN A N 1
ATOM 1590 C CA . GLN A 1 197 ? 1.822 -6.493 15.544 1.00 92.56 197 GLN A CA 1
ATOM 1591 C C . GLN A 1 197 ? 0.939 -7.073 14.442 1.00 92.56 197 GLN A C 1
ATOM 1593 O O . GLN A 1 197 ? 0.590 -8.253 14.482 1.00 92.56 197 GLN A O 1
ATOM 1598 N N . LEU A 1 198 ? 0.539 -6.236 13.485 1.00 93.31 198 LEU A N 1
ATOM 1599 C CA . LEU A 1 198 ? -0.351 -6.671 12.409 1.00 93.31 198 LEU A CA 1
ATOM 1600 C C . LEU A 1 198 ? 0.371 -7.640 11.461 1.00 93.31 198 LEU A C 1
ATOM 1602 O O . LEU A 1 198 ? 1.535 -7.398 11.137 1.00 93.31 198 LEU A O 1
ATOM 1606 N N . PRO A 1 199 ? -0.303 -8.697 10.973 1.00 92.50 199 PRO A N 1
ATOM 1607 C CA . PRO A 1 199 ? 0.287 -9.602 9.995 1.00 92.50 199 PRO A CA 1
ATOM 1608 C C . PRO A 1 199 ? 0.449 -8.867 8.664 1.00 92.50 199 PRO A C 1
ATOM 1610 O O . PRO A 1 199 ? -0.541 -8.480 8.060 1.00 92.50 199 PRO A O 1
ATOM 1613 N N . ILE A 1 200 ? 1.673 -8.653 8.190 1.00 95.31 200 ILE A N 1
ATOM 1614 C CA . ILE A 1 200 ? 1.914 -7.989 6.902 1.00 95.31 200 ILE A CA 1
ATOM 1615 C C . ILE A 1 200 ? 2.170 -9.052 5.829 1.00 95.31 200 ILE A C 1
ATOM 1617 O O . ILE A 1 200 ? 3.067 -9.878 5.983 1.00 95.31 200 ILE A O 1
ATOM 1621 N N . ALA A 1 201 ? 1.388 -9.035 4.745 1.00 96.44 201 ALA A N 1
ATOM 1622 C CA . ALA A 1 201 ? 1.542 -9.980 3.633 1.00 96.44 201 ALA A CA 1
ATOM 1623 C C . ALA A 1 201 ? 2.723 -9.642 2.732 1.00 96.44 201 ALA A C 1
ATOM 1625 O O . ALA A 1 201 ? 3.299 -10.535 2.124 1.00 96.44 201 ALA A O 1
ATOM 1626 N N . GLY A 1 202 ? 3.074 -8.362 2.632 1.00 97.19 202 GLY A N 1
ATOM 1627 C CA . GLY A 1 202 ? 4.168 -7.920 1.788 1.00 97.19 202 GLY A CA 1
ATOM 1628 C C . GLY A 1 202 ? 4.535 -6.470 2.021 1.00 97.19 202 GLY A C 1
ATOM 1629 O O . GLY A 1 202 ? 3.674 -5.631 2.295 1.00 97.19 202 GLY A O 1
ATOM 1630 N N . ILE A 1 203 ? 5.823 -6.180 1.900 1.00 97.81 203 ILE A N 1
ATOM 1631 C CA . ILE A 1 203 ? 6.363 -4.823 1.907 1.00 97.81 203 ILE A CA 1
ATOM 1632 C C . ILE A 1 203 ? 7.164 -4.639 0.628 1.00 97.81 203 ILE A C 1
ATOM 1634 O O . ILE A 1 203 ? 8.002 -5.474 0.291 1.00 97.81 203 ILE A O 1
ATOM 1638 N N . MET A 1 204 ? 6.918 -3.543 -0.078 1.00 97.50 204 MET A N 1
ATOM 1639 C CA . MET A 1 204 ? 7.647 -3.187 -1.282 1.00 97.50 204 MET A CA 1
ATOM 1640 C C . MET A 1 204 ? 8.308 -1.824 -1.120 1.00 97.50 204 MET A C 1
ATOM 1642 O O . MET A 1 204 ? 7.654 -0.841 -0.775 1.00 97.50 204 MET A O 1
ATOM 1646 N N . GLU A 1 205 ? 9.601 -1.794 -1.423 1.00 96.19 205 GLU A N 1
ATOM 1647 C CA . GLU A 1 205 ? 10.391 -0.575 -1.553 1.00 96.19 205 GLU A CA 1
ATOM 1648 C C . GLU A 1 205 ? 10.620 -0.290 -3.036 1.00 96.19 205 GLU A C 1
ATOM 1650 O O . GLU A 1 205 ? 11.078 -1.162 -3.779 1.00 96.19 205 GLU A O 1
ATOM 1655 N N . CYS A 1 206 ? 10.328 0.931 -3.466 1.00 95.00 206 CYS A N 1
ATOM 1656 C CA . CYS A 1 206 ? 10.481 1.402 -4.832 1.00 95.00 206 CYS A CA 1
ATOM 1657 C C . CYS A 1 206 ? 11.530 2.510 -4.861 1.00 95.00 206 CYS A C 1
ATOM 1659 O O . CYS A 1 206 ? 11.375 3.566 -4.263 1.00 95.00 206 CYS A O 1
ATOM 1661 N N . SER A 1 207 ? 12.615 2.323 -5.605 1.00 92.00 207 SER A N 1
ATOM 1662 C CA . SER A 1 207 ? 13.617 3.380 -5.705 1.00 92.00 207 SER A CA 1
ATOM 1663 C C . SER A 1 207 ? 14.192 3.542 -7.091 1.00 92.00 207 SER A C 1
ATOM 1665 O O . SER A 1 207 ? 14.658 2.595 -7.708 1.00 92.00 207 SER A O 1
ATOM 1667 N N . VAL A 1 208 ? 14.212 4.779 -7.571 1.00 90.88 208 VAL A N 1
ATOM 1668 C CA . VAL A 1 208 ? 14.763 5.110 -8.888 1.00 90.88 208 VAL A CA 1
ATOM 1669 C C . VAL A 1 208 ? 16.269 4.881 -8.928 1.00 90.88 208 VAL A C 1
ATOM 1671 O O . VAL A 1 208 ? 16.775 4.287 -9.878 1.00 90.88 208 VAL A O 1
ATOM 1674 N N . ASN A 1 209 ? 16.976 5.300 -7.880 1.00 87.06 209 ASN A N 1
ATOM 1675 C CA . ASN A 1 209 ? 18.407 5.090 -7.740 1.00 87.06 209 ASN A CA 1
ATOM 1676 C C . ASN A 1 209 ? 18.731 4.760 -6.283 1.00 87.06 209 ASN A C 1
ATOM 1678 O O . ASN A 1 209 ? 18.640 5.626 -5.411 1.00 87.06 209 ASN A O 1
ATOM 1682 N N . LYS A 1 210 ? 19.098 3.505 -6.013 1.00 87.25 210 LYS A N 1
ATOM 1683 C CA . LYS A 1 210 ? 19.460 3.061 -4.664 1.00 87.25 210 LYS A CA 1
ATOM 1684 C C . LYS A 1 210 ? 20.729 2.233 -4.686 1.00 87.25 210 LYS A C 1
ATOM 1686 O O . LYS A 1 210 ? 20.907 1.347 -5.523 1.00 87.25 210 LYS A O 1
ATOM 1691 N N . SER A 1 211 ? 21.614 2.517 -3.735 1.00 89.75 211 SER A N 1
ATOM 1692 C CA . SER A 1 211 ? 22.770 1.667 -3.482 1.00 89.75 211 SER A CA 1
ATOM 1693 C C . SER A 1 211 ? 22.348 0.419 -2.707 1.00 89.75 211 SER A C 1
ATOM 1695 O O . SER A 1 211 ? 21.377 0.429 -1.947 1.00 89.75 211 SER A O 1
ATOM 1697 N N . LEU A 1 212 ? 23.119 -0.660 -2.852 1.00 88.88 212 LEU A N 1
ATOM 1698 C CA . LEU A 1 212 ? 22.877 -1.903 -2.119 1.00 88.88 212 LEU A CA 1
ATOM 1699 C C . LEU A 1 212 ? 22.889 -1.699 -0.594 1.00 88.88 212 LEU A C 1
ATOM 1701 O O . LEU A 1 212 ? 22.070 -2.284 0.109 1.00 88.88 212 LEU A O 1
ATOM 1705 N N . SER A 1 213 ? 23.802 -0.871 -0.076 1.00 92.00 213 SER A N 1
ATOM 1706 C CA . SER A 1 213 ? 23.913 -0.619 1.365 1.00 92.00 213 SER A CA 1
ATOM 1707 C C . SER A 1 213 ? 22.674 0.078 1.925 1.00 92.00 213 SER A C 1
ATOM 1709 O O . SER A 1 213 ? 22.167 -0.339 2.964 1.00 92.00 213 SER A O 1
ATOM 1711 N N . ILE A 1 214 ? 22.157 1.086 1.215 1.00 91.81 214 ILE A N 1
ATOM 1712 C CA . ILE A 1 214 ? 20.947 1.814 1.611 1.00 91.81 214 ILE A CA 1
ATOM 1713 C C . ILE A 1 214 ? 19.730 0.891 1.522 1.00 91.81 214 ILE A C 1
ATOM 1715 O O . ILE A 1 214 ? 18.969 0.805 2.481 1.00 91.81 214 ILE A O 1
ATOM 1719 N N . ALA A 1 215 ? 19.587 0.140 0.423 1.00 91.75 215 ALA A N 1
ATOM 1720 C CA . ALA A 1 215 ? 18.501 -0.826 0.275 1.00 91.75 215 ALA A CA 1
ATOM 1721 C C . ALA A 1 215 ? 18.495 -1.857 1.414 1.00 91.75 215 ALA A C 1
ATOM 1723 O O . ALA A 1 215 ? 17.459 -2.092 2.023 1.00 91.75 215 ALA A O 1
ATOM 1724 N N . ASN A 1 216 ? 19.651 -2.436 1.752 1.00 92.69 216 ASN A N 1
ATOM 1725 C CA . ASN A 1 216 ? 19.746 -3.394 2.853 1.00 92.69 216 ASN A CA 1
ATOM 1726 C C . ASN A 1 216 ? 19.334 -2.777 4.191 1.00 92.69 216 ASN A C 1
ATOM 1728 O O . ASN A 1 216 ? 18.551 -3.388 4.912 1.00 92.69 216 ASN A O 1
ATOM 1732 N N . ALA A 1 217 ? 19.827 -1.576 4.503 1.00 93.00 217 ALA A N 1
ATOM 1733 C CA . ALA A 1 217 ? 19.514 -0.909 5.762 1.00 93.00 217 ALA A CA 1
ATOM 1734 C C . ALA A 1 217 ? 18.005 -0.652 5.917 1.00 93.00 217 ALA A C 1
ATOM 1736 O O . ALA A 1 217 ? 17.457 -0.925 6.987 1.00 93.00 217 ALA A O 1
ATOM 1737 N N . GLN A 1 218 ? 17.341 -0.199 4.847 1.00 92.75 218 GLN A N 1
ATOM 1738 C CA . GLN A 1 218 ? 15.903 0.075 4.871 1.00 92.75 218 GLN A CA 1
ATOM 1739 C C . GLN A 1 218 ? 15.064 -1.196 4.977 1.00 92.75 218 GLN A C 1
ATOM 1741 O O . GLN A 1 218 ? 14.176 -1.294 5.819 1.00 92.75 218 GLN A O 1
ATOM 1746 N N . LEU A 1 219 ? 15.378 -2.213 4.170 1.00 94.44 219 LEU A N 1
ATOM 1747 C CA . LEU A 1 219 ? 14.642 -3.477 4.195 1.00 94.44 219 LEU A CA 1
ATOM 1748 C C . LEU A 1 219 ? 14.803 -4.200 5.544 1.00 94.44 219 LEU A C 1
ATOM 1750 O O . LEU A 1 219 ? 13.844 -4.778 6.055 1.00 94.44 219 LEU A O 1
ATOM 1754 N N . GLU A 1 220 ? 15.976 -4.108 6.179 1.00 94.69 220 GLU A N 1
ATOM 1755 C CA . GLU A 1 220 ? 16.171 -4.571 7.561 1.00 94.69 220 GLU A CA 1
ATOM 1756 C C . GLU A 1 220 ? 15.386 -3.731 8.572 1.00 94.69 220 GLU A C 1
ATOM 1758 O O . GLU A 1 220 ? 14.859 -4.283 9.539 1.00 94.69 220 GLU A O 1
ATOM 1763 N N . GLY A 1 221 ? 15.281 -2.418 8.351 1.00 93.94 221 GLY A N 1
ATOM 1764 C CA . GLY A 1 221 ? 14.406 -1.525 9.110 1.00 93.94 221 GLY A CA 1
ATOM 1765 C C . GLY A 1 221 ? 12.955 -1.984 9.078 1.00 93.94 221 GLY A C 1
ATOM 1766 O O . GLY A 1 221 ? 12.357 -2.185 10.136 1.00 93.94 221 GLY A O 1
ATOM 1767 N N . TYR A 1 222 ? 12.421 -2.259 7.888 1.00 95.38 222 TYR A N 1
ATOM 1768 C CA . TYR A 1 222 ? 11.054 -2.751 7.729 1.00 95.38 222 TYR A CA 1
ATOM 1769 C C . TYR A 1 222 ? 10.830 -4.086 8.429 1.00 95.38 222 TYR A C 1
ATOM 1771 O O . TYR A 1 222 ? 9.845 -4.229 9.146 1.00 95.38 222 TYR A O 1
ATOM 1779 N N . ILE A 1 223 ? 11.757 -5.036 8.312 1.00 94.75 223 ILE A N 1
ATOM 1780 C CA . ILE A 1 223 ? 11.645 -6.307 9.037 1.00 94.75 223 ILE A CA 1
ATOM 1781 C C . ILE A 1 223 ? 11.592 -6.057 10.548 1.00 94.75 223 ILE A C 1
ATOM 1783 O O . ILE A 1 223 ? 10.699 -6.560 11.217 1.00 94.75 223 ILE A O 1
ATOM 1787 N N . ARG A 1 224 ? 12.460 -5.204 11.106 1.00 93.12 224 ARG A N 1
ATOM 1788 C CA . ARG A 1 224 ? 12.408 -4.887 12.547 1.00 93.12 224 ARG A CA 1
ATOM 1789 C C . ARG A 1 224 ? 11.080 -4.258 12.984 1.00 93.12 224 ARG A C 1
ATOM 1791 O O . ARG A 1 224 ? 10.643 -4.511 14.101 1.00 93.12 224 ARG A O 1
ATOM 1798 N N . ILE A 1 225 ? 10.471 -3.425 12.139 1.00 93.06 225 ILE A N 1
ATOM 1799 C CA . ILE A 1 225 ? 9.227 -2.705 12.457 1.00 93.06 225 ILE A CA 1
ATOM 1800 C C . ILE A 1 225 ? 7.996 -3.611 12.328 1.00 93.06 225 ILE A C 1
ATOM 1802 O O . ILE A 1 225 ? 7.074 -3.503 13.135 1.00 93.06 225 ILE A O 1
ATOM 1806 N N . PHE A 1 226 ? 7.968 -4.468 11.306 1.00 94.00 226 PHE A N 1
ATOM 1807 C CA . PHE A 1 226 ? 6.766 -5.185 10.873 1.00 94.00 226 PHE A CA 1
ATOM 1808 C C . PHE A 1 226 ? 6.813 -6.699 11.117 1.00 94.00 226 PHE A C 1
ATOM 1810 O O . PHE A 1 226 ? 5.825 -7.383 10.847 1.00 94.00 226 PHE A O 1
ATOM 1817 N N . SER A 1 227 ? 7.921 -7.245 11.626 1.00 92.62 227 SER A N 1
ATOM 1818 C CA . SER A 1 227 ? 7.966 -8.641 12.060 1.00 92.62 227 SER A CA 1
ATOM 1819 C C . SER A 1 227 ? 7.061 -8.884 13.262 1.00 92.62 227 SER A C 1
ATOM 1821 O O . SER A 1 227 ? 7.013 -8.119 14.226 1.00 92.62 227 SER A O 1
ATOM 1823 N N . THR A 1 228 ? 6.370 -10.014 13.210 1.00 87.88 228 THR A N 1
ATOM 1824 C CA . THR A 1 228 ? 5.631 -10.572 14.341 1.00 87.88 228 THR A CA 1
ATOM 1825 C C . THR A 1 228 ? 6.526 -11.543 15.113 1.00 87.88 228 THR A C 1
ATOM 1827 O O . THR A 1 228 ? 7.634 -11.864 14.681 1.00 87.88 228 THR A O 1
ATOM 1830 N N . SER A 1 229 ? 6.049 -12.054 16.250 1.00 79.94 229 SER A N 1
ATOM 1831 C CA . SER A 1 229 ? 6.767 -13.092 17.003 1.00 79.94 229 SER A CA 1
ATOM 1832 C C . SER A 1 229 ? 6.915 -14.409 16.233 1.00 79.94 229 SER A C 1
ATOM 1834 O O . SER A 1 229 ? 7.824 -15.179 16.530 1.00 79.94 229 SER A O 1
ATOM 1836 N N . SER A 1 230 ? 6.038 -14.678 15.261 1.00 79.69 230 SER A N 1
ATOM 1837 C CA . SER A 1 230 ? 5.989 -15.942 14.524 1.00 79.69 230 SER A CA 1
ATOM 1838 C C . SER A 1 230 ? 6.552 -15.863 13.104 1.00 79.69 230 SER A C 1
ATOM 1840 O O . SER A 1 230 ? 6.958 -16.893 12.569 1.00 79.69 230 SER A O 1
ATOM 1842 N N . ALA A 1 231 ? 6.589 -14.681 12.481 1.00 87.25 231 ALA A N 1
ATOM 1843 C CA . ALA A 1 231 ? 7.051 -14.525 11.104 1.00 87.25 231 ALA A CA 1
ATOM 1844 C C . ALA A 1 231 ? 7.525 -13.101 10.778 1.00 87.25 231 ALA A C 1
ATOM 1846 O O . ALA A 1 231 ? 6.956 -12.109 11.250 1.00 87.25 231 ALA A O 1
ATOM 1847 N N . SER A 1 232 ? 8.522 -13.020 9.894 1.00 91.06 232 SER A N 1
ATOM 1848 C CA . SER A 1 232 ? 8.921 -11.782 9.218 1.00 91.06 232 SER A CA 1
ATOM 1849 C C . SER A 1 232 ? 8.156 -11.622 7.905 1.00 91.06 232 SER A C 1
ATOM 1851 O O . SER A 1 232 ? 7.994 -12.615 7.190 1.00 91.06 232 SER A O 1
ATOM 1853 N N . PRO A 1 233 ? 7.716 -10.402 7.553 1.00 93.56 233 PRO A N 1
ATOM 1854 C CA . PRO A 1 233 ? 7.033 -10.185 6.290 1.00 93.56 233 PRO A CA 1
ATOM 1855 C C . PRO A 1 233 ? 7.999 -10.357 5.112 1.00 93.56 233 PRO A C 1
ATOM 1857 O O . PRO A 1 233 ? 9.176 -9.988 5.222 1.00 93.56 233 PRO A O 1
ATOM 1860 N N . PRO A 1 234 ? 7.528 -10.876 3.968 1.00 95.81 234 PRO A N 1
ATOM 1861 C CA . PRO A 1 234 ? 8.317 -10.851 2.749 1.00 95.81 234 PRO A CA 1
ATOM 1862 C C . PRO A 1 234 ? 8.516 -9.398 2.301 1.00 95.81 234 PRO A C 1
ATOM 1864 O O . PRO A 1 234 ? 7.583 -8.590 2.275 1.00 95.81 234 PRO A O 1
ATOM 1867 N N . VAL A 1 235 ? 9.756 -9.074 1.942 1.00 96.75 235 VAL A N 1
ATOM 1868 C CA . VAL A 1 235 ? 10.149 -7.759 1.430 1.00 96.75 235 VAL A CA 1
ATOM 1869 C C . VAL A 1 235 ? 10.573 -7.874 -0.032 1.00 96.75 235 VAL A C 1
ATOM 1871 O O . VAL A 1 235 ? 11.263 -8.824 -0.410 1.00 96.75 235 VAL A O 1
ATOM 1874 N N . PHE A 1 236 ? 10.170 -6.908 -0.852 1.00 97.00 236 PHE A N 1
ATOM 1875 C CA . PHE A 1 236 ? 10.460 -6.878 -2.282 1.00 97.00 236 PHE A CA 1
ATOM 1876 C C . PHE A 1 236 ? 11.029 -5.521 -2.691 1.00 97.00 236 PHE A C 1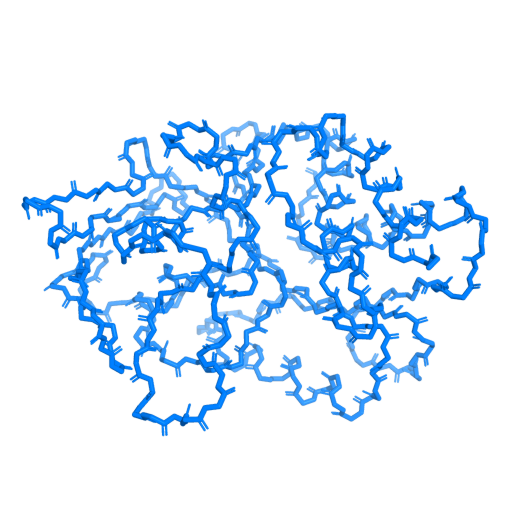
ATOM 1878 O O . PHE A 1 236 ? 10.459 -4.477 -2.381 1.00 97.00 236 PHE A O 1
ATOM 1885 N N . LEU A 1 237 ? 12.147 -5.529 -3.411 1.00 96.75 237 LEU A N 1
ATOM 1886 C CA . LEU A 1 237 ? 12.806 -4.314 -3.876 1.00 96.75 237 LEU A CA 1
ATOM 1887 C C . LEU A 1 237 ? 12.571 -4.100 -5.371 1.00 96.75 237 LEU A C 1
ATOM 1889 O O . LEU A 1 237 ? 12.946 -4.937 -6.189 1.00 96.75 237 LEU A O 1
ATOM 1893 N N . VAL A 1 238 ? 12.018 -2.955 -5.751 1.00 96.44 238 VAL A N 1
ATOM 1894 C CA . VAL A 1 238 ? 11.908 -2.544 -7.153 1.00 96.44 238 VAL A CA 1
ATOM 1895 C C . VAL A 1 238 ? 12.827 -1.359 -7.395 1.00 96.44 238 VAL A C 1
ATOM 1897 O O . VAL A 1 238 ? 12.707 -0.333 -6.724 1.00 96.44 238 VAL A O 1
ATOM 1900 N N . THR A 1 239 ? 13.753 -1.483 -8.346 1.00 94.75 239 THR A N 1
ATOM 1901 C CA . THR A 1 239 ? 14.757 -0.441 -8.598 1.00 94.75 239 THR A CA 1
ATOM 1902 C C . THR A 1 239 ? 14.780 0.059 -10.031 1.00 94.75 239 THR A C 1
ATOM 1904 O O . THR A 1 239 ? 14.562 -0.709 -10.963 1.00 94.75 239 THR A O 1
ATOM 1907 N N . GLY A 1 240 ? 15.087 1.343 -10.216 1.00 92.44 240 GLY A N 1
ATOM 1908 C CA . GLY A 1 240 ? 15.349 1.938 -11.529 1.00 92.44 240 GLY A CA 1
ATOM 1909 C C . GLY A 1 240 ? 16.748 1.635 -12.077 1.00 92.44 240 GLY A C 1
ATOM 1910 O O . GLY A 1 240 ? 16.972 1.657 -13.286 1.00 92.44 240 GLY A O 1
ATOM 1911 N N . ASN A 1 241 ? 17.691 1.332 -11.183 1.00 89.12 241 ASN A N 1
ATOM 1912 C CA . ASN A 1 241 ? 19.064 0.958 -11.495 1.00 89.12 241 ASN A CA 1
ATOM 1913 C C . ASN A 1 241 ? 19.326 -0.520 -11.193 1.00 89.12 241 ASN A C 1
ATOM 1915 O O . ASN A 1 241 ? 18.682 -1.128 -10.333 1.00 89.12 241 ASN A O 1
ATOM 1919 N N . GLU A 1 242 ? 20.322 -1.097 -11.859 1.00 87.50 242 GLU A N 1
ATOM 1920 C CA . GLU A 1 242 ? 20.813 -2.416 -11.485 1.00 87.50 242 GLU A CA 1
ATOM 1921 C C . GLU A 1 242 ? 21.510 -2.343 -10.120 1.00 87.50 242 GLU A C 1
ATOM 1923 O O . GLU A 1 242 ? 22.401 -1.523 -9.888 1.00 87.50 242 GLU A O 1
ATOM 1928 N N . ILE A 1 243 ? 21.077 -3.207 -9.203 1.00 82.88 243 ILE A N 1
ATOM 1929 C CA . ILE A 1 243 ? 21.720 -3.412 -7.904 1.00 82.88 243 ILE A CA 1
ATOM 1930 C C . ILE A 1 243 ? 22.438 -4.763 -7.943 1.00 82.88 243 ILE A C 1
ATOM 1932 O O . ILE A 1 243 ? 21.833 -5.726 -8.435 1.00 82.88 243 ILE A O 1
ATOM 1936 N N . PRO A 1 244 ? 23.671 -4.876 -7.407 1.00 86.31 244 PRO A N 1
ATOM 1937 C CA . PRO A 1 244 ? 24.359 -6.158 -7.280 1.00 86.31 244 PRO A CA 1
ATOM 1938 C C . PRO A 1 244 ? 23.488 -7.226 -6.595 1.00 86.31 244 PRO A C 1
ATOM 1940 O O . PRO A 1 244 ? 22.530 -6.883 -5.892 1.00 86.31 244 PRO A O 1
ATOM 1943 N N . PRO A 1 245 ? 23.794 -8.523 -6.774 1.00 85.94 245 PRO A N 1
ATOM 1944 C CA . PRO A 1 245 ? 23.073 -9.594 -6.095 1.00 85.94 245 PRO A CA 1
ATOM 1945 C C . PRO A 1 245 ? 22.933 -9.324 -4.590 1.00 85.94 245 PRO A C 1
ATOM 1947 O O . PRO A 1 245 ? 23.905 -8.994 -3.910 1.00 85.94 245 PRO A O 1
ATOM 1950 N N . CYS A 1 246 ? 21.710 -9.440 -4.078 1.00 84.69 246 CYS A N 1
ATOM 1951 C CA . CYS A 1 246 ? 21.381 -9.217 -2.675 1.00 84.69 246 CYS A CA 1
ATOM 1952 C C . CYS A 1 246 ? 20.481 -10.344 -2.161 1.00 84.69 246 CYS A C 1
ATOM 1954 O O . CYS A 1 246 ? 19.950 -11.130 -2.942 1.00 84.69 246 CYS A O 1
ATOM 1956 N N . LYS A 1 247 ? 20.318 -10.428 -0.836 1.00 88.50 247 LYS A N 1
ATOM 1957 C CA . LYS A 1 247 ? 19.499 -11.470 -0.193 1.00 88.50 247 LYS A CA 1
ATOM 1958 C C . LYS A 1 247 ? 17.987 -11.271 -0.372 1.00 88.50 247 LYS A C 1
ATOM 1960 O O . LYS A 1 247 ? 17.215 -12.136 0.022 1.00 88.50 247 LYS A O 1
ATOM 1965 N N . TRP A 1 248 ? 17.568 -10.131 -0.916 1.00 91.88 248 TRP A N 1
ATOM 1966 C CA . TRP A 1 248 ? 16.164 -9.767 -1.078 1.00 91.88 248 TRP A CA 1
ATOM 1967 C C . TRP A 1 248 ? 15.667 -10.128 -2.469 1.00 91.88 248 TRP A C 1
ATOM 1969 O O . TRP A 1 248 ? 16.406 -10.022 -3.451 1.00 91.88 248 TRP A O 1
ATOM 1979 N N . LEU A 1 249 ? 14.387 -10.478 -2.565 1.00 94.00 249 LEU A N 1
ATOM 1980 C CA . LEU A 1 249 ? 13.725 -10.535 -3.860 1.00 94.00 249 LEU A CA 1
ATOM 1981 C C . LEU A 1 249 ? 13.704 -9.133 -4.466 1.00 94.00 249 LEU A C 1
ATOM 1983 O O . LEU A 1 249 ? 13.419 -8.147 -3.780 1.00 94.00 249 LEU A O 1
ATOM 1987 N N . LYS A 1 250 ? 14.043 -9.048 -5.754 1.00 94.81 250 LYS A N 1
ATOM 1988 C CA . LYS A 1 250 ? 14.126 -7.774 -6.456 1.00 94.81 250 LYS A CA 1
ATOM 1989 C C . LYS A 1 250 ? 13.679 -7.858 -7.905 1.00 94.81 250 LYS A C 1
ATOM 1991 O O . LYS A 1 250 ? 13.820 -8.895 -8.553 1.00 94.81 250 LYS A O 1
ATOM 1996 N N . ALA A 1 251 ? 13.245 -6.722 -8.430 1.00 95.44 251 ALA A N 1
ATOM 1997 C CA . ALA A 1 251 ? 13.081 -6.477 -9.852 1.00 95.44 251 ALA A CA 1
ATOM 1998 C C . ALA A 1 251 ? 13.733 -5.143 -10.226 1.00 95.44 251 ALA A C 1
ATOM 2000 O O . ALA A 1 251 ? 13.729 -4.195 -9.444 1.00 95.44 251 ALA A O 1
ATOM 2001 N N . THR A 1 252 ? 14.280 -5.068 -11.435 1.00 94.81 252 THR A N 1
ATOM 2002 C CA . THR A 1 252 ? 14.837 -3.829 -11.981 1.00 94.81 252 THR A CA 1
ATOM 2003 C C . THR A 1 252 ? 13.994 -3.393 -13.168 1.00 94.81 252 THR A C 1
ATOM 2005 O O . THR A 1 252 ? 13.705 -4.197 -14.056 1.00 94.81 252 THR A O 1
ATOM 2008 N N . ILE A 1 253 ? 13.595 -2.127 -13.167 1.00 95.06 253 ILE A N 1
ATOM 2009 C CA . ILE A 1 253 ? 12.825 -1.483 -14.225 1.00 95.06 253 ILE A CA 1
ATOM 2010 C C . ILE A 1 253 ? 13.760 -0.488 -14.914 1.00 95.06 253 ILE A C 1
ATOM 2012 O O . ILE A 1 253 ? 14.277 0.404 -14.247 1.00 95.06 253 ILE A O 1
ATOM 2016 N N . PRO A 1 254 ? 14.012 -0.618 -16.226 1.00 92.25 254 PRO A N 1
ATOM 2017 C CA . PRO A 1 254 ? 14.986 0.216 -16.919 1.00 92.25 254 PRO A CA 1
ATOM 2018 C C . PRO A 1 254 ? 14.411 1.617 -17.172 1.00 92.25 254 PRO A C 1
ATOM 2020 O O . PRO A 1 254 ? 13.984 1.919 -18.278 1.00 92.25 254 PRO A O 1
ATOM 2023 N N . LEU A 1 255 ? 14.392 2.489 -16.159 1.00 89.69 255 LEU A N 1
ATOM 2024 C CA . LEU A 1 255 ? 13.740 3.810 -16.237 1.00 89.69 255 LEU A CA 1
ATOM 2025 C C . LEU A 1 255 ? 14.377 4.771 -17.258 1.00 89.69 255 LEU A C 1
ATOM 2027 O O . LEU A 1 255 ? 13.752 5.753 -17.645 1.00 89.69 255 LEU A O 1
ATOM 2031 N N . SER A 1 256 ? 15.594 4.482 -17.728 1.00 88.19 256 SER A N 1
ATOM 2032 C CA . SER A 1 256 ? 16.227 5.184 -18.852 1.00 88.19 256 SER A CA 1
ATOM 2033 C C . SER A 1 256 ? 15.620 4.832 -20.218 1.00 88.19 256 SER A C 1
ATOM 2035 O O . SER A 1 256 ? 15.862 5.550 -21.188 1.00 88.19 256 SER A O 1
ATOM 2037 N N . CYS A 1 257 ? 14.836 3.756 -20.304 1.00 86.88 257 CYS A N 1
ATOM 2038 C CA . CYS A 1 257 ? 14.142 3.334 -21.512 1.00 86.88 257 CYS A CA 1
ATOM 2039 C C . CYS A 1 257 ? 13.013 4.310 -21.874 1.00 86.88 257 CYS A C 1
ATOM 2041 O O . CYS A 1 257 ? 12.294 4.794 -21.005 1.00 86.88 257 CYS A O 1
ATOM 2043 N N . THR A 1 258 ? 12.835 4.574 -23.168 1.00 88.56 258 THR A N 1
ATOM 2044 C CA . THR A 1 258 ? 11.715 5.370 -23.701 1.00 88.56 258 THR A CA 1
ATOM 2045 C C . THR A 1 258 ? 10.646 4.518 -24.384 1.00 88.56 258 THR A C 1
ATOM 2047 O O . THR A 1 258 ? 9.595 5.044 -24.736 1.00 88.56 258 THR A O 1
ATOM 2050 N N . ASP A 1 259 ? 10.891 3.217 -24.569 1.00 93.00 259 ASP A N 1
ATOM 2051 C CA . ASP A 1 259 ? 9.892 2.271 -25.067 1.00 93.00 259 ASP A CA 1
ATOM 2052 C C . ASP A 1 259 ? 8.856 1.978 -23.972 1.00 93.00 259 ASP A C 1
ATOM 2054 O O . ASP A 1 259 ? 9.148 1.346 -22.950 1.00 93.00 259 ASP A O 1
ATOM 2058 N N . GLU A 1 260 ? 7.638 2.459 -24.206 1.00 93.19 260 GLU A N 1
ATOM 2059 C CA . GLU A 1 260 ? 6.490 2.304 -23.318 1.00 93.19 260 GLU A CA 1
ATOM 2060 C C . GLU A 1 260 ? 6.097 0.846 -23.096 1.00 93.19 260 GLU A C 1
ATOM 2062 O O . GLU A 1 260 ? 5.768 0.474 -21.973 1.00 93.19 260 GLU A O 1
ATOM 2067 N N . ASN A 1 261 ? 6.145 0.018 -24.142 1.00 94.50 261 ASN A N 1
ATOM 2068 C CA . ASN A 1 261 ? 5.730 -1.379 -24.061 1.00 94.50 261 ASN A CA 1
ATOM 2069 C C . ASN A 1 261 ? 6.735 -2.183 -23.239 1.00 94.50 261 ASN A C 1
ATOM 2071 O O . ASN A 1 261 ? 6.349 -3.017 -22.419 1.00 94.50 261 ASN A O 1
ATOM 2075 N N . LEU A 1 262 ? 8.031 -1.908 -23.423 1.00 94.56 262 LEU A N 1
ATOM 2076 C CA . LEU A 1 262 ? 9.078 -2.553 -22.636 1.00 94.56 262 LEU A CA 1
ATOM 2077 C C . LEU A 1 262 ? 8.996 -2.153 -21.159 1.00 94.56 262 LEU A C 1
ATOM 2079 O O . LEU A 1 262 ? 9.135 -3.009 -20.281 1.00 94.56 262 LEU A O 1
ATOM 2083 N N . LEU A 1 263 ? 8.755 -0.870 -20.876 1.00 95.12 263 LEU A N 1
ATOM 2084 C CA . LEU A 1 263 ? 8.562 -0.401 -19.508 1.00 95.12 263 LEU A CA 1
ATOM 2085 C C . LEU A 1 263 ? 7.313 -1.014 -18.877 1.00 95.12 263 LEU A C 1
ATOM 2087 O O . LEU A 1 263 ? 7.413 -1.572 -17.788 1.00 95.12 263 LEU A O 1
ATOM 2091 N N . GLU A 1 264 ? 6.163 -0.967 -19.552 1.00 96.62 264 GLU A N 1
ATOM 2092 C CA . GLU A 1 264 ? 4.926 -1.580 -19.064 1.00 96.62 264 GLU A CA 1
ATOM 2093 C C . GLU A 1 264 ? 5.135 -3.070 -18.764 1.00 96.62 264 GLU A C 1
ATOM 2095 O O . GLU A 1 264 ? 4.782 -3.541 -17.681 1.00 96.62 264 GLU A O 1
ATOM 2100 N N . TYR A 1 265 ? 5.783 -3.805 -19.671 1.00 97.00 265 TYR A N 1
ATOM 2101 C CA . TYR A 1 265 ? 6.138 -5.204 -19.450 1.00 97.00 265 TYR A CA 1
ATOM 2102 C C . TYR A 1 265 ? 7.023 -5.391 -18.208 1.00 97.00 265 TYR A C 1
ATOM 2104 O O . TYR A 1 265 ? 6.776 -6.295 -17.407 1.00 97.00 265 TYR A O 1
ATOM 2112 N N . ALA A 1 266 ? 8.024 -4.530 -18.000 1.00 97.19 266 ALA A N 1
ATOM 2113 C CA . ALA A 1 266 ? 8.884 -4.581 -16.819 1.00 97.19 266 ALA A CA 1
ATOM 2114 C C . ALA A 1 266 ? 8.101 -4.326 -15.516 1.00 97.19 266 ALA A C 1
ATOM 2116 O O . ALA A 1 266 ? 8.288 -5.068 -14.548 1.00 97.19 266 ALA A O 1
ATOM 2117 N N . PHE A 1 267 ? 7.185 -3.350 -15.503 1.00 98.12 267 PHE A N 1
ATOM 2118 C CA . PHE A 1 267 ? 6.276 -3.088 -14.380 1.00 98.12 267 PHE A CA 1
ATOM 2119 C C . PHE A 1 267 ? 5.374 -4.290 -14.087 1.00 98.12 267 PHE A C 1
ATOM 2121 O O . PHE A 1 267 ? 5.306 -4.748 -12.946 1.00 98.12 267 PHE A O 1
ATOM 2128 N N . ARG A 1 268 ? 4.722 -4.850 -15.115 1.00 98.31 268 ARG A N 1
ATOM 2129 C CA . ARG A 1 268 ? 3.860 -6.035 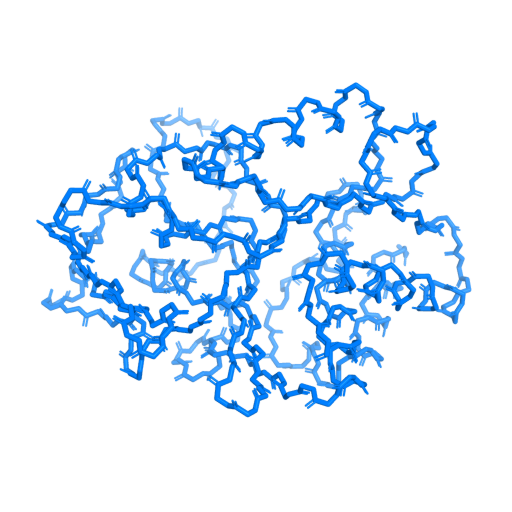-14.983 1.00 98.31 268 ARG A CA 1
ATOM 2130 C C . ARG A 1 268 ? 4.638 -7.235 -14.452 1.00 98.31 268 ARG A C 1
ATOM 2132 O O . ARG A 1 268 ? 4.188 -7.893 -13.519 1.00 98.31 268 ARG A O 1
ATOM 2139 N N . ARG A 1 269 ? 5.837 -7.489 -14.978 1.00 98.06 269 ARG A N 1
ATOM 2140 C CA . ARG A 1 269 ? 6.707 -8.573 -14.507 1.00 98.06 269 ARG A CA 1
ATOM 2141 C C . ARG A 1 269 ? 7.124 -8.378 -13.048 1.00 98.06 269 ARG A C 1
ATOM 2143 O O . ARG A 1 269 ? 7.066 -9.334 -12.279 1.00 98.06 269 ARG A O 1
ATOM 2150 N N . ALA A 1 270 ? 7.534 -7.168 -12.663 1.00 98.12 270 ALA A N 1
ATOM 2151 C CA . ALA A 1 270 ? 7.905 -6.851 -11.284 1.00 98.12 270 ALA A CA 1
ATOM 2152 C C . ALA A 1 270 ? 6.724 -7.048 -10.322 1.00 98.12 270 ALA A C 1
ATOM 2154 O O . ALA A 1 270 ? 6.875 -7.703 -9.294 1.00 98.12 270 ALA A O 1
ATOM 2155 N N . ALA A 1 271 ? 5.542 -6.550 -10.692 1.00 98.50 271 ALA A N 1
ATOM 2156 C CA . ALA A 1 271 ? 4.315 -6.734 -9.929 1.00 98.50 271 ALA A CA 1
ATOM 2157 C C . ALA A 1 271 ? 3.929 -8.216 -9.800 1.00 98.50 271 ALA A C 1
ATOM 2159 O O . ALA A 1 271 ? 3.607 -8.658 -8.704 1.00 98.50 271 ALA A O 1
ATOM 2160 N N . ASN A 1 272 ? 4.027 -9.003 -10.876 1.00 98.19 272 ASN A N 1
ATOM 2161 C CA . ASN A 1 272 ? 3.742 -10.437 -10.843 1.00 98.19 272 ASN A CA 1
ATOM 2162 C C . ASN A 1 272 ? 4.667 -11.179 -9.861 1.00 98.19 272 ASN A C 1
ATOM 2164 O O . ASN A 1 272 ? 4.190 -11.916 -9.004 1.00 98.19 272 ASN A O 1
ATOM 2168 N N . LEU A 1 273 ? 5.980 -10.928 -9.936 1.00 97.81 273 LEU A N 1
ATOM 2169 C CA . LEU A 1 273 ? 6.955 -11.512 -9.006 1.00 97.81 273 LEU A CA 1
ATOM 2170 C C . LEU A 1 273 ? 6.694 -11.102 -7.551 1.00 97.81 273 LEU A C 1
ATOM 2172 O O . LEU A 1 273 ? 6.861 -11.915 -6.644 1.00 97.81 273 LEU A O 1
ATOM 2176 N N . ALA A 1 274 ? 6.289 -9.852 -7.323 1.00 98.12 274 ALA A N 1
ATOM 2177 C CA . ALA A 1 274 ? 5.953 -9.371 -5.991 1.00 98.12 274 ALA A CA 1
ATOM 2178 C C . ALA A 1 274 ? 4.688 -10.046 -5.442 1.00 98.12 274 ALA A C 1
ATOM 2180 O O . ALA A 1 274 ? 4.701 -10.522 -4.313 1.00 98.12 274 ALA A O 1
ATOM 2181 N N . LEU A 1 275 ? 3.620 -10.156 -6.239 1.00 98.25 275 LEU A N 1
ATOM 2182 C CA . LEU A 1 275 ? 2.393 -10.849 -5.830 1.00 98.25 275 LEU A CA 1
ATOM 2183 C C . LEU A 1 275 ? 2.650 -12.328 -5.502 1.00 98.25 275 LEU A C 1
ATOM 2185 O O . LEU A 1 275 ? 2.113 -12.820 -4.511 1.00 98.25 275 LEU A O 1
ATOM 2189 N N . ASP A 1 276 ? 3.513 -13.011 -6.265 1.00 97.62 276 ASP A N 1
ATOM 2190 C CA . ASP A 1 276 ? 3.958 -14.377 -5.947 1.00 97.62 276 ASP A CA 1
ATOM 2191 C C . ASP A 1 276 ? 4.687 -14.434 -4.600 1.00 97.62 276 ASP A C 1
ATOM 2193 O O . ASP A 1 276 ? 4.370 -15.269 -3.753 1.00 97.62 276 ASP A O 1
ATOM 2197 N N . ALA A 1 277 ? 5.625 -13.511 -4.372 1.00 96.31 277 ALA A N 1
ATOM 2198 C CA . ALA A 1 277 ? 6.371 -13.420 -3.119 1.00 96.31 277 ALA A CA 1
ATOM 2199 C C . ALA A 1 277 ? 5.476 -13.124 -1.904 1.00 96.31 277 ALA A C 1
ATOM 2201 O O . ALA A 1 277 ? 5.784 -13.550 -0.792 1.00 96.31 277 ALA A O 1
ATOM 2202 N N . PHE A 1 278 ? 4.380 -12.395 -2.114 1.00 96.94 278 PHE A N 1
ATOM 2203 C CA . PHE A 1 278 ? 3.416 -12.017 -1.079 1.00 96.94 278 PHE A CA 1
ATOM 2204 C C . PHE A 1 278 ? 2.298 -13.053 -0.885 1.00 96.94 278 PHE A C 1
ATOM 2206 O O . PHE A 1 278 ? 1.433 -12.866 -0.029 1.00 96.94 278 PHE A O 1
ATOM 2213 N N . GLY A 1 279 ? 2.297 -14.142 -1.664 1.00 95.44 279 GLY A N 1
ATOM 2214 C CA . GLY A 1 279 ? 1.287 -15.198 -1.577 1.00 95.44 279 GLY A CA 1
ATOM 2215 C C . GLY A 1 279 ? -0.100 -14.782 -2.078 1.00 95.44 279 GLY A C 1
ATOM 2216 O O . GLY A 1 279 ? -1.100 -15.332 -1.624 1.00 95.44 279 GLY A O 1
ATOM 2217 N N . ILE A 1 280 ? -0.176 -13.813 -2.995 1.00 95.19 280 ILE A N 1
ATOM 2218 C CA . ILE A 1 280 ? -1.430 -13.297 -3.563 1.00 95.19 280 ILE A CA 1
ATOM 2219 C C . ILE A 1 280 ? -1.646 -13.956 -4.934 1.00 95.19 280 ILE A C 1
ATOM 2221 O O . ILE A 1 280 ? -1.192 -13.451 -5.967 1.00 95.19 280 ILE A O 1
ATOM 2225 N N . ALA A 1 281 ? -2.298 -15.123 -4.925 1.00 85.69 281 ALA A N 1
ATOM 2226 C CA . ALA A 1 281 ? -2.530 -15.978 -6.098 1.00 85.69 281 ALA A CA 1
ATOM 2227 C C . ALA A 1 281 ? -3.909 -15.790 -6.753 1.00 85.69 281 ALA A C 1
ATOM 2229 O O . ALA A 1 281 ? -4.908 -15.457 -6.073 1.00 85.69 281 ALA A O 1
#

pLDDT: mean 89.83, std 12.74, range [29.61, 98.56]

Foldseek 3Di:
DLLLLLVVLLCVLPPCPVVQADQDCQSVDDVQVVSSVLSSLVSLLQSLLVVVVKDKDAVLSVDDCSRHLLSDALDQAADDDDPPPPPPPDDDDDLLSNPQSNQGARMWIDDPNKIKGKGAFDHVLQCVQVVDDDPQGFGIWIAIWHWPPPPQDADDVSQKTKTKTDRDPPDIKIFMWGSDHHNGTRTPAMVVRNGFQGQTLETEHEGADDEPVRVVVSQVVQQVSRPHPVDGHQYEYEYCDDYPDDPHHYAHQVSVDPDSVSNSVSSNVSSNSRCVSSVSD

Sequence (281 aa):
MQAQLLSLIATRLIDGYLDNFLWKDIWTRPLEDGSAFEWTMLAALAAQAEIRGWKYSFPILNLPMGASLFPLRNEIPKHHGAQPGHSGTRQGHNLKDRFLQAFIPKILLSKNDQYYSMFREGCSYHQVMANVDYQERPDILILPGHPQETFPKLTQQDTCLDFSFKLSEHTSISGQVRVLNSPVVRCRYRIPEEGLQLPIAGIMECSVNKSLSIANAQLEGYIRIFSTSSASPPVFLVTGNEIPPCKWLKATIPLSCTDENLLEYAFRRAANLALDAFGIA

Radius of gyration: 18.17 Å; chains: 1; bounding box: 43×43×50 Å

Secondary structure (DSSP, 8-state):
-HHHHHHHHHHHHSTTTTTSS--TTTTTS-GGG-HHHHHHHHHHHHHHHHHTT-EEE-GGGGSTTHHHHTTS-S------S--TT------S--HHHHHHHHTS-SEEEEETTEEEEEEES--HHHHHHTT---S---SEEEEESEEPTT-SEEETTTTEEEEEEESSSS-EEEEEEE----SS--EEEEESTT------SEEEEEESS--HHHHHHHHHHHHHHH--SS-PPPEEEEESS-----SSEEEE--TT---HHHHHHHHHHHHHHHHHHTT--